Protein AF-A0A954H063-F1 (afdb_monomer)

Radius of gyration: 21.97 Å; Cα contacts (8 Å, |Δi|>4): 529; chains: 1; bounding box: 48×50×54 Å

Solvent-accessible surface area (backbone atoms only — not comparable to full-atom values): 16346 Å² total; per-residue (Å²): 133,86,87,64,73,46,77,75,52,73,47,32,29,34,35,75,57,97,48,90,89,50,73,53,30,40,33,37,31,35,70,78,43,56,72,66,49,46,73,64,17,53,49,24,47,50,31,46,46,72,26,82,52,37,70,47,34,34,37,40,64,73,34,33,68,53,56,37,21,24,40,49,47,49,75,43,42,92,47,30,47,56,60,30,68,61,44,45,48,34,75,56,45,74,48,79,47,77,45,102,38,57,42,81,81,47,68,52,67,69,55,45,50,53,52,54,50,58,47,50,35,35,34,14,50,39,60,76,86,40,18,52,62,27,91,62,38,73,86,37,49,55,70,60,36,52,46,40,62,29,39,29,53,32,59,68,50,18,54,77,66,73,39,71,45,73,57,33,80,77,42,85,79,31,53,32,42,16,71,86,71,34,42,63,57,23,45,55,52,51,51,50,38,61,75,70,37,69,59,72,84,38,53,44,74,44,31,24,34,57,76,32,42,30,51,83,93,32,45,76,46,83,47,66,39,79,64,58,99,44,70,70,45,48,55,51,25,59,76,73,68,56,52,65,50,17,28,27,38,42,36,31,34,49,44,54,74,49,26,35,50,42,37,56,50,45,55,52,54,38,50,50,45,35,66,72,68,73,51,83,49,42,78,77,32,90,50,35,47,64,31,50,62,90,35,73,68,27,39,56,44,40,36,60,68,70

Mean predicted aligned error: 4.31 Å

Structure (mmCIF, N/CA/C/O backbone):
data_AF-A0A954H063-F1
#
_entry.id   AF-A0A954H063-F1
#
loop_
_atom_site.group_PDB
_atom_site.id
_atom_site.type_symbol
_atom_site.label_atom_id
_atom_site.label_alt_id
_atom_site.label_comp_id
_atom_site.label_asym_id
_atom_site.label_entity_id
_atom_site.label_seq_id
_atom_site.pdbx_PDB_ins_code
_atom_site.Cartn_x
_atom_site.Cartn_y
_atom_site.Cartn_z
_atom_site.occupancy
_atom_site.B_iso_or_equiv
_atom_site.auth_seq_id
_atom_site.auth_comp_id
_atom_site.auth_asym_id
_atom_site.auth_atom_id
_atom_site.pdbx_PDB_model_num
ATOM 1 N N . MET A 1 1 ? -8.238 -11.052 -27.469 1.00 54.41 1 MET A N 1
ATOM 2 C CA . MET A 1 1 ? -8.455 -12.431 -26.988 1.00 54.41 1 MET A CA 1
ATOM 3 C C . MET A 1 1 ? -9.446 -12.357 -25.849 1.00 54.41 1 MET A C 1
ATOM 5 O O . MET A 1 1 ? -9.388 -11.384 -25.112 1.00 54.41 1 MET A O 1
ATOM 9 N N . VAL A 1 2 ? -10.372 -13.309 -25.749 1.00 66.94 2 VAL A N 1
ATOM 10 C CA . VAL A 1 2 ? -11.253 -13.410 -24.578 1.00 66.94 2 VAL A CA 1
ATOM 11 C C . VAL A 1 2 ? -10.440 -14.094 -23.483 1.00 66.94 2 VAL A C 1
ATOM 13 O O . VAL A 1 2 ? -9.897 -15.172 -23.713 1.00 66.94 2 VAL A O 1
ATOM 16 N N . HIS A 1 3 ? -10.276 -13.432 -22.342 1.00 84.00 3 HIS A N 1
ATOM 17 C CA . HIS A 1 3 ? -9.579 -13.989 -21.187 1.00 84.00 3 HIS A CA 1
ATOM 18 C C . HIS A 1 3 ? -10.567 -14.865 -20.407 1.00 84.00 3 HIS A C 1
ATOM 20 O O . HIS A 1 3 ? -11.412 -14.348 -19.686 1.00 84.00 3 HIS A O 1
ATOM 26 N N . GLU A 1 4 ? -10.507 -16.184 -20.595 1.00 91.50 4 GLU A N 1
ATOM 27 C CA . GLU A 1 4 ? -11.429 -17.125 -19.948 1.00 91.50 4 GLU A CA 1
ATOM 28 C C . GLU A 1 4 ? -10.852 -17.648 -18.625 1.00 91.50 4 GLU A C 1
ATOM 30 O O . GLU A 1 4 ? -9.732 -18.162 -18.577 1.00 91.50 4 GLU A O 1
ATOM 35 N N . ILE A 1 5 ? -11.623 -17.521 -17.544 1.00 96.19 5 ILE A N 1
ATOM 36 C CA . ILE A 1 5 ? -11.265 -18.027 -16.216 1.00 96.19 5 ILE A CA 1
ATOM 37 C C . ILE A 1 5 ? -11.745 -19.476 -16.079 1.00 96.19 5 ILE A C 1
ATOM 39 O O . ILE A 1 5 ? -12.911 -19.778 -16.314 1.00 96.19 5 ILE A O 1
ATOM 43 N N . ILE A 1 6 ? -10.861 -20.372 -15.635 1.00 96.81 6 ILE A N 1
ATOM 44 C CA . ILE A 1 6 ? -11.153 -21.796 -15.442 1.00 96.81 6 ILE A CA 1
ATOM 45 C C . ILE A 1 6 ? -11.304 -22.081 -13.946 1.00 96.81 6 ILE A C 1
ATOM 47 O O . ILE A 1 6 ? -10.338 -22.000 -13.185 1.00 96.81 6 ILE A O 1
ATOM 51 N N . SER A 1 7 ? -12.515 -22.438 -13.514 1.00 97.12 7 SER A N 1
ATOM 52 C CA . SER A 1 7 ? -12.802 -22.799 -12.120 1.00 97.12 7 SER A CA 1
ATOM 53 C C . SER A 1 7 ? -12.051 -24.065 -11.696 1.00 97.12 7 SER A C 1
ATOM 55 O O . SER A 1 7 ? -12.079 -25.074 -12.397 1.00 97.12 7 SER A O 1
ATOM 57 N N . THR A 1 8 ? -11.424 -24.037 -10.519 1.00 97.56 8 THR A N 1
ATOM 58 C CA . THR A 1 8 ? -10.731 -25.191 -9.911 1.00 97.56 8 THR A CA 1
ATOM 59 C C . THR A 1 8 ? -11.336 -25.614 -8.570 1.00 97.56 8 THR A C 1
ATOM 61 O O . THR A 1 8 ? -10.995 -26.672 -8.050 1.00 97.56 8 THR A O 1
ATOM 64 N N . GLY A 1 9 ? -12.251 -24.812 -8.023 1.00 96.62 9 GLY A N 1
ATOM 65 C CA . GLY A 1 9 ? -12.990 -25.070 -6.791 1.00 96.62 9 GLY A CA 1
ATOM 66 C C . GLY A 1 9 ? -14.077 -24.017 -6.572 1.00 96.62 9 GLY A C 1
ATOM 67 O O . GLY A 1 9 ? -14.321 -23.183 -7.446 1.00 96.62 9 GLY A O 1
ATOM 68 N N . GLU A 1 10 ? -14.722 -24.044 -5.404 1.00 96.19 10 GLU A N 1
ATOM 69 C CA . GLU A 1 10 ? -15.805 -23.107 -5.065 1.00 96.19 10 GLU A CA 1
ATOM 70 C C . GLU A 1 10 ? -15.337 -21.648 -5.114 1.00 96.19 10 GLU A C 1
ATOM 72 O O . GLU A 1 10 ? -15.968 -20.823 -5.766 1.00 96.19 10 GLU A O 1
ATOM 77 N N . ALA A 1 11 ? -14.205 -21.350 -4.471 1.00 97.44 11 ALA A N 1
ATOM 78 C CA . ALA A 1 11 ? -13.629 -20.007 -4.380 1.00 97.44 11 ALA A CA 1
ATOM 79 C C . ALA A 1 11 ? -12.249 -19.895 -5.052 1.00 97.44 11 ALA A C 1
ATOM 81 O O . ALA A 1 11 ? -11.509 -18.944 -4.803 1.00 97.44 11 ALA A O 1
ATOM 82 N N . THR A 1 12 ? -11.878 -20.870 -5.886 1.00 98.19 12 THR A N 1
ATOM 83 C CA . THR A 1 12 ? -10.571 -20.922 -6.551 1.00 98.19 12 THR A CA 1
ATOM 84 C C . THR A 1 12 ? -10.725 -21.157 -8.045 1.00 98.19 12 THR A C 1
ATOM 86 O O . THR A 1 12 ? -11.539 -21.971 -8.488 1.00 98.19 12 THR A O 1
ATOM 89 N N . ALA A 1 13 ? -9.922 -20.451 -8.830 1.00 98.31 13 ALA A N 1
ATOM 90 C CA . ALA A 1 13 ? -9.835 -20.586 -10.273 1.00 98.31 13 ALA A CA 1
ATOM 91 C C . ALA A 1 13 ? -8.424 -20.248 -10.769 1.00 98.31 13 ALA A C 1
ATOM 93 O O . ALA A 1 13 ? -7.565 -19.792 -10.011 1.00 98.31 13 ALA A O 1
ATOM 94 N N . ILE A 1 14 ? -8.193 -20.472 -12.059 1.00 97.88 14 ILE A N 1
ATOM 95 C CA . ILE A 1 14 ? -6.991 -20.032 -12.761 1.00 97.88 14 ILE A CA 1
ATOM 96 C C . ILE A 1 14 ? -7.364 -19.210 -13.993 1.00 97.88 14 ILE A C 1
ATOM 98 O O . ILE A 1 14 ? -8.357 -19.496 -14.659 1.00 97.88 14 ILE A O 1
ATOM 102 N N . LEU A 1 15 ? -6.538 -18.224 -14.324 1.00 97.12 15 LEU A N 1
ATOM 103 C CA . LEU A 1 15 ? -6.583 -17.517 -15.599 1.00 97.12 15 LEU A CA 1
ATOM 104 C C . LEU A 1 15 ? -5.343 -17.926 -16.420 1.00 97.12 15 LEU A C 1
ATOM 106 O O . LEU A 1 15 ? -4.213 -17.590 -16.038 1.00 97.12 15 LEU A O 1
ATOM 110 N N . PRO A 1 16 ? -5.518 -18.703 -17.507 1.00 94.69 16 PRO A N 1
ATOM 111 C CA . PRO A 1 16 ? -4.418 -19.110 -18.371 1.00 94.69 16 PRO A CA 1
ATOM 112 C C . PRO A 1 16 ? -3.704 -17.914 -19.002 1.00 94.69 16 PRO A C 1
ATOM 114 O O . PRO A 1 16 ? -4.302 -16.875 -19.276 1.00 94.69 16 PRO A O 1
ATOM 117 N N . THR A 1 17 ? -2.416 -18.093 -19.283 1.00 89.19 17 THR A N 1
ATOM 118 C CA . THR A 1 17 ? -1.634 -17.140 -20.077 1.00 89.19 17 THR A CA 1
ATOM 119 C C . THR A 1 17 ? -1.334 -17.729 -21.452 1.00 89.19 17 THR A C 1
ATOM 121 O O . THR A 1 17 ? -1.396 -18.942 -21.647 1.00 89.19 17 THR A O 1
ATOM 124 N N . GLU A 1 18 ? -0.987 -16.880 -22.416 1.00 81.44 18 GLU A N 1
ATOM 125 C CA . GLU A 1 18 ? -0.749 -17.291 -23.808 1.00 81.44 18 GLU A CA 1
ATOM 126 C C . GLU A 1 18 ? 0.470 -18.215 -23.983 1.00 81.44 18 GLU A C 1
ATOM 128 O O . GLU A 1 18 ? 0.579 -18.918 -24.987 1.00 81.44 18 GLU A O 1
ATOM 133 N N . ARG A 1 19 ? 1.403 -18.234 -23.019 1.00 79.25 19 ARG A N 1
ATOM 134 C CA . ARG A 1 19 ? 2.605 -19.078 -23.066 1.00 79.25 19 ARG A CA 1
ATOM 135 C C . ARG A 1 19 ? 2.444 -20.280 -22.147 1.00 79.25 19 ARG A C 1
ATOM 137 O O . ARG A 1 19 ? 2.372 -20.126 -20.934 1.00 79.25 19 ARG A O 1
ATOM 144 N N . SER A 1 20 ? 2.502 -21.483 -22.715 1.00 70.88 20 SER A N 1
ATOM 145 C CA . SER A 1 20 ? 2.370 -22.742 -21.965 1.00 70.88 20 SER A CA 1
ATOM 146 C C . SER A 1 20 ? 3.437 -22.947 -20.880 1.00 70.88 20 SER A C 1
ATOM 148 O O . SER A 1 20 ? 3.195 -23.675 -19.922 1.00 70.88 20 SER A O 1
ATOM 150 N N . SER A 1 21 ? 4.607 -22.311 -21.004 1.00 81.88 21 SER A N 1
ATOM 151 C CA . SER A 1 21 ? 5.686 -22.355 -20.007 1.00 81.88 21 SER A CA 1
ATOM 152 C C . SER A 1 21 ? 5.496 -21.387 -18.834 1.00 81.88 21 SER A C 1
ATOM 154 O O . SER A 1 21 ? 6.229 -21.469 -17.849 1.00 81.88 21 SER A O 1
ATOM 156 N N . THR A 1 22 ? 4.538 -20.465 -18.924 1.00 88.69 22 THR A N 1
ATOM 157 C CA . THR A 1 22 ? 4.249 -19.480 -17.884 1.00 88.69 22 THR A CA 1
ATOM 158 C C . THR A 1 22 ? 3.181 -20.032 -16.945 1.00 88.69 22 THR A C 1
ATOM 160 O O . THR A 1 22 ? 2.100 -20.430 -17.379 1.00 88.69 22 THR A O 1
ATOM 163 N N . LYS A 1 23 ? 3.461 -20.030 -15.635 1.00 93.69 23 LYS A N 1
ATOM 164 C CA . LYS A 1 23 ? 2.481 -20.435 -14.618 1.00 93.69 23 LYS A CA 1
ATOM 165 C C . LYS A 1 23 ? 1.216 -19.566 -14.745 1.00 93.69 23 LYS A C 1
ATOM 167 O O . LYS A 1 23 ? 1.361 -18.339 -14.800 1.00 93.69 23 LYS A O 1
ATOM 172 N N . PRO A 1 24 ? 0.009 -20.162 -14.781 1.00 96.88 24 PRO A N 1
ATOM 173 C CA . PRO A 1 24 ? -1.233 -19.405 -14.875 1.00 96.88 24 PRO A CA 1
ATOM 174 C C . PRO A 1 24 ? -1.424 -18.494 -13.660 1.00 96.88 24 PRO A C 1
ATOM 176 O O . PRO A 1 24 ? -0.825 -18.700 -12.602 1.00 96.88 24 PRO A O 1
ATOM 179 N N . ILE A 1 25 ? -2.269 -17.484 -13.828 1.00 98.25 25 ILE A N 1
ATOM 180 C CA . ILE A 1 25 ? -2.641 -16.549 -12.767 1.00 98.25 25 ILE A CA 1
ATOM 181 C C . ILE A 1 25 ? -3.597 -17.264 -11.813 1.00 98.25 25 ILE A C 1
ATOM 183 O O . ILE A 1 25 ? -4.568 -17.876 -12.262 1.00 98.25 25 ILE A O 1
ATOM 187 N N . THR A 1 26 ? -3.345 -17.181 -10.508 1.00 98.44 26 THR A N 1
ATOM 188 C CA . THR A 1 26 ? -4.282 -17.686 -9.496 1.00 98.44 26 THR A CA 1
ATOM 189 C C . THR A 1 26 ? -5.424 -16.691 -9.333 1.00 98.44 26 THR A C 1
ATOM 191 O O . THR A 1 26 ? -5.186 -15.493 -9.209 1.00 98.44 26 THR A O 1
ATOM 194 N N . VAL A 1 27 ? -6.661 -17.173 -9.291 1.00 98.50 27 VAL A N 1
ATOM 195 C CA . VAL A 1 27 ? -7.849 -16.336 -9.102 1.00 98.50 27 VAL A CA 1
ATOM 196 C C . VAL A 1 27 ? -8.605 -16.815 -7.868 1.00 98.50 27 VAL A C 1
ATOM 198 O O . VAL A 1 27 ? -8.991 -17.983 -7.788 1.00 98.50 27 VAL A O 1
ATOM 201 N N . ILE A 1 28 ? -8.813 -15.915 -6.909 1.00 98.56 28 ILE A N 1
ATOM 202 C CA . ILE A 1 28 ? -9.571 -16.174 -5.684 1.00 98.56 28 ILE A CA 1
ATOM 203 C C . ILE A 1 28 ? -10.923 -15.476 -5.793 1.00 98.56 28 ILE A C 1
ATOM 205 O O . ILE A 1 28 ? -11.002 -14.265 -5.975 1.00 98.56 28 ILE A O 1
ATOM 209 N N . GLY A 1 29 ? -11.995 -16.251 -5.687 1.00 97.56 29 GLY A N 1
ATOM 210 C CA . GLY A 1 29 ? -13.360 -15.758 -5.809 1.00 97.56 29 GLY A CA 1
ATOM 211 C C . GLY A 1 29 ? -14.332 -16.860 -6.214 1.00 97.56 29 GLY A C 1
ATOM 212 O O . GLY A 1 29 ? -13.987 -17.775 -6.971 1.00 97.56 29 GLY A O 1
ATOM 213 N N . THR A 1 30 ? -15.557 -16.758 -5.701 1.00 98.12 30 THR A N 1
ATOM 214 C CA . THR A 1 30 ? -16.692 -17.564 -6.161 1.00 98.12 30 THR A CA 1
ATOM 215 C C . THR A 1 30 ? -17.111 -17.148 -7.565 1.00 98.12 30 THR A C 1
ATOM 217 O O . THR A 1 30 ? -16.678 -16.114 -8.067 1.00 98.12 30 THR A O 1
ATOM 220 N N . GLU A 1 31 ? -17.993 -17.913 -8.207 1.00 96.94 31 GLU A N 1
ATOM 221 C CA . GLU A 1 31 ? -18.480 -17.576 -9.550 1.00 96.94 31 GLU A CA 1
ATOM 222 C C . GLU A 1 31 ? -19.074 -16.163 -9.645 1.00 96.94 31 GLU A C 1
ATOM 224 O O . GLU A 1 31 ? -18.781 -15.424 -10.586 1.00 96.94 31 GLU A O 1
ATOM 229 N N . ALA A 1 32 ? -19.839 -15.755 -8.629 1.00 97.38 32 ALA A N 1
ATOM 230 C CA . ALA A 1 32 ? -20.426 -14.420 -8.559 1.00 97.38 32 ALA A CA 1
ATOM 231 C C . ALA A 1 32 ? -19.361 -13.311 -8.516 1.00 97.38 32 ALA A C 1
ATOM 233 O O . ALA A 1 32 ? -19.553 -12.263 -9.120 1.00 97.38 32 ALA A O 1
ATOM 234 N N . ILE A 1 33 ? -18.239 -13.557 -7.834 1.00 97.38 33 ILE A N 1
ATOM 235 C CA . ILE A 1 33 ? -17.116 -12.619 -7.732 1.00 97.38 33 ILE A CA 1
ATOM 236 C C . ILE A 1 33 ? -16.300 -12.619 -9.025 1.00 97.38 33 ILE A C 1
ATOM 238 O O . ILE A 1 33 ? -16.003 -11.572 -9.578 1.00 97.38 33 ILE A O 1
ATOM 242 N N . ARG A 1 34 ? -15.971 -13.791 -9.571 1.00 96.75 34 ARG A N 1
ATOM 243 C CA . ARG A 1 34 ? -15.196 -13.883 -10.819 1.00 96.75 34 ARG A CA 1
ATOM 244 C C . ARG A 1 34 ? -15.908 -13.200 -11.986 1.00 96.75 34 ARG A C 1
ATOM 246 O O . ARG A 1 34 ? -15.253 -12.595 -12.828 1.00 96.75 34 ARG A O 1
ATOM 253 N N . SER A 1 35 ? -17.240 -13.237 -11.986 1.00 95.31 35 SER A N 1
ATOM 254 C CA . SER A 1 35 ? -18.085 -12.556 -12.971 1.00 95.31 35 SER A CA 1
ATOM 255 C C . SER A 1 35 ? -18.020 -11.022 -12.901 1.00 95.31 35 SER A C 1
ATOM 257 O O . SER A 1 35 ? -18.508 -10.364 -13.817 1.00 95.31 35 SER A O 1
ATOM 259 N N . THR A 1 36 ? -17.450 -10.428 -11.842 1.00 96.12 36 THR A N 1
ATOM 260 C CA . THR A 1 36 ? -17.301 -8.966 -11.721 1.00 96.12 36 THR A CA 1
ATOM 261 C C . THR A 1 36 ? -15.985 -8.451 -12.302 1.00 96.12 36 THR A C 1
ATOM 263 O O . THR A 1 36 ? -15.824 -7.239 -12.432 1.00 96.12 36 THR A O 1
ATOM 266 N N . PHE A 1 37 ? -15.037 -9.330 -12.642 1.00 96.88 37 PHE A N 1
ATOM 267 C CA . PHE A 1 37 ? -13.764 -8.919 -13.231 1.00 96.88 37 PHE A CA 1
ATOM 268 C C . PHE A 1 37 ? -13.962 -8.524 -14.694 1.00 96.88 37 PHE A C 1
ATOM 270 O O . PHE A 1 37 ? -14.218 -9.368 -15.550 1.00 96.88 37 PHE A O 1
ATOM 277 N N . ASP A 1 38 ? -13.846 -7.226 -14.977 1.00 94.31 38 ASP A N 1
ATOM 278 C CA . ASP A 1 38 ? -13.990 -6.704 -16.332 1.00 94.31 38 ASP A CA 1
ATOM 279 C C . ASP A 1 38 ? -12.787 -7.040 -17.238 1.00 94.31 38 ASP A C 1
ATOM 281 O O . ASP A 1 38 ? -11.701 -7.423 -16.787 1.00 94.31 38 ASP A O 1
ATOM 285 N N . ASP A 1 39 ? -12.969 -6.856 -18.548 1.00 94.62 39 ASP A N 1
ATOM 286 C CA . ASP A 1 39 ? -11.925 -7.097 -19.552 1.00 94.62 39 ASP A CA 1
ATOM 287 C C . ASP A 1 39 ? -10.644 -6.286 -19.286 1.00 94.62 39 ASP A C 1
ATOM 289 O O . ASP A 1 39 ? -9.542 -6.726 -19.625 1.00 94.62 39 ASP A O 1
ATOM 293 N N . GLY A 1 40 ? -10.771 -5.094 -18.691 1.00 94.94 40 GLY A N 1
ATOM 294 C CA . GLY A 1 40 ? -9.643 -4.233 -18.343 1.00 94.94 40 GLY A CA 1
ATOM 295 C C . GLY A 1 40 ? -8.770 -4.864 -17.263 1.00 94.94 40 GLY A C 1
ATOM 296 O O . GLY A 1 40 ? -7.557 -4.980 -17.448 1.00 94.94 40 GLY A O 1
ATOM 297 N N . CYS A 1 41 ? -9.398 -5.339 -16.190 1.00 96.56 41 CYS A N 1
ATOM 298 C CA . CYS A 1 41 ? -8.780 -6.065 -15.090 1.00 96.56 41 CYS A CA 1
ATOM 299 C C . CYS A 1 41 ? -8.083 -7.338 -15.584 1.00 96.56 41 CYS A C 1
ATOM 301 O O . CYS A 1 41 ? -6.905 -7.551 -15.294 1.00 96.56 41 CYS A O 1
ATOM 303 N N . LEU A 1 42 ? -8.772 -8.165 -16.379 1.00 96.69 42 LEU A N 1
ATOM 304 C CA . LEU A 1 42 ? -8.203 -9.420 -16.885 1.00 96.69 42 LEU A CA 1
ATOM 305 C C . LEU A 1 42 ? -7.025 -9.175 -17.834 1.00 96.69 42 LEU A C 1
ATOM 307 O O . LEU A 1 42 ? -5.996 -9.847 -17.731 1.00 96.69 42 LEU A O 1
ATOM 311 N N . ARG A 1 43 ? -7.125 -8.167 -18.708 1.00 95.50 43 ARG A N 1
ATOM 312 C CA . ARG A 1 43 ? -6.021 -7.768 -19.589 1.00 95.50 43 ARG A CA 1
ATOM 313 C C . ARG A 1 43 ? -4.820 -7.260 -18.797 1.00 95.50 43 ARG A C 1
ATOM 315 O O . ARG A 1 43 ? -3.695 -7.645 -19.105 1.00 95.50 43 ARG A O 1
ATOM 322 N N . GLN A 1 44 ? -5.036 -6.421 -17.782 1.00 96.44 44 GLN A N 1
ATOM 323 C CA . GLN A 1 44 ? -3.958 -5.955 -16.907 1.00 96.44 44 GLN A CA 1
ATOM 324 C C . GLN A 1 44 ? -3.303 -7.125 -16.170 1.00 96.44 44 GLN A C 1
ATOM 326 O O . GLN A 1 44 ? -2.081 -7.220 -16.164 1.00 96.44 44 GLN A O 1
ATOM 331 N N . ALA A 1 45 ? -4.088 -8.066 -15.641 1.00 97.12 45 ALA A N 1
ATOM 332 C CA . ALA A 1 45 ? -3.566 -9.257 -14.977 1.00 97.12 45 ALA A CA 1
ATOM 333 C C . ALA A 1 45 ? -2.656 -10.078 -15.905 1.00 97.12 45 ALA A C 1
ATOM 335 O O . ALA A 1 45 ? -1.552 -10.464 -15.514 1.00 97.12 45 ALA A O 1
ATOM 336 N N . VAL A 1 46 ? -3.078 -10.304 -17.155 1.00 96.12 46 VAL A N 1
ATOM 337 C CA . VAL A 1 46 ? -2.261 -11.008 -18.155 1.00 96.12 46 VAL A CA 1
ATOM 338 C C . VAL A 1 46 ? -1.012 -10.206 -18.513 1.00 96.12 46 VAL A C 1
ATOM 340 O O . VAL A 1 46 ? 0.082 -10.765 -18.477 1.00 96.12 46 VAL A O 1
ATOM 343 N N . ASN A 1 47 ? -1.130 -8.904 -18.783 1.00 95.62 47 ASN A N 1
ATOM 344 C CA . ASN A 1 47 ? 0.018 -8.047 -19.087 1.00 95.62 47 ASN A CA 1
ATOM 345 C C . ASN A 1 47 ? 1.053 -8.054 -17.951 1.00 95.62 47 ASN A C 1
ATOM 347 O O . ASN A 1 47 ? 2.238 -8.265 -18.208 1.00 95.62 47 ASN A O 1
ATOM 351 N N . SER A 1 48 ? 0.608 -7.887 -16.703 1.00 96.69 48 SER A N 1
ATOM 352 C CA . SER A 1 48 ? 1.458 -7.924 -15.512 1.00 96.69 48 SER A CA 1
ATOM 353 C C . SER A 1 48 ? 2.108 -9.293 -15.327 1.00 96.69 48 SER A C 1
ATOM 355 O O . SER A 1 48 ? 3.316 -9.373 -15.128 1.00 96.69 48 SER A O 1
ATOM 357 N N . ARG A 1 49 ? 1.358 -10.393 -15.473 1.00 96.69 49 ARG A N 1
ATOM 358 C CA . ARG A 1 49 ? 1.929 -11.744 -15.372 1.00 96.69 49 ARG A CA 1
ATOM 359 C C . ARG A 1 49 ? 2.975 -12.003 -16.452 1.00 96.69 49 ARG A C 1
ATOM 361 O O . ARG A 1 49 ? 3.944 -12.707 -16.189 1.00 96.69 49 ARG A O 1
ATOM 368 N N . MET A 1 50 ? 2.782 -11.472 -17.653 1.00 95.25 50 MET A N 1
ATOM 369 C CA . MET A 1 50 ? 3.704 -11.643 -18.776 1.00 95.25 50 MET A CA 1
ATOM 370 C C . MET A 1 50 ? 4.898 -10.678 -18.738 1.00 95.25 50 MET A C 1
ATOM 372 O O . MET A 1 50 ? 5.787 -10.787 -19.588 1.00 95.25 50 MET A O 1
ATOM 376 N N . ALA A 1 51 ? 4.936 -9.753 -17.776 1.00 95.94 51 ALA A N 1
ATOM 377 C CA . ALA A 1 51 ? 6.000 -8.773 -17.650 1.00 95.94 51 ALA A CA 1
ATOM 378 C C . ALA A 1 51 ? 7.324 -9.407 -17.160 1.00 95.94 51 ALA A C 1
ATOM 380 O O . ALA A 1 51 ? 7.319 -10.443 -16.482 1.00 95.94 51 ALA A O 1
ATOM 381 N N . PRO A 1 52 ? 8.486 -8.817 -17.503 1.00 95.69 52 PRO A N 1
ATOM 382 C CA . PRO A 1 52 ? 9.795 -9.357 -17.143 1.00 95.69 52 PRO A CA 1
ATOM 383 C C . PRO A 1 52 ? 9.970 -9.619 -15.645 1.00 95.69 52 PRO A C 1
ATOM 385 O O . PRO A 1 52 ? 9.689 -8.775 -14.798 1.00 95.69 52 PRO A O 1
ATOM 388 N N . GLY A 1 53 ? 10.470 -10.804 -15.307 1.00 95.88 53 GLY A N 1
ATOM 389 C CA . GLY A 1 53 ? 10.780 -11.154 -13.924 1.00 95.88 53 GLY A CA 1
ATOM 390 C C . GLY A 1 53 ? 9.592 -11.534 -13.046 1.00 95.88 53 GLY A C 1
ATOM 391 O O . GLY A 1 53 ? 9.835 -11.969 -11.927 1.00 95.88 53 GLY A O 1
ATOM 392 N N . VAL A 1 54 ? 8.347 -11.433 -13.524 1.00 97.56 54 VAL A N 1
ATOM 393 C CA . VAL A 1 54 ? 7.166 -11.824 -12.743 1.00 97.56 54 VAL A CA 1
ATOM 394 C C . VAL A 1 54 ? 7.021 -13.350 -12.737 1.00 97.56 54 VAL A C 1
ATOM 396 O O . VAL A 1 54 ? 6.914 -13.986 -13.791 1.00 97.56 54 VAL A O 1
ATOM 399 N N . THR A 1 55 ? 7.020 -13.967 -11.554 1.00 97.19 55 THR A N 1
ATOM 400 C CA . THR A 1 55 ? 6.896 -15.429 -11.385 1.00 97.19 55 THR A CA 1
ATOM 401 C C . THR A 1 55 ? 5.475 -15.858 -11.054 1.00 97.19 55 THR A C 1
ATOM 403 O O . THR A 1 55 ? 5.026 -16.909 -11.518 1.00 97.19 55 THR A O 1
ATOM 406 N N . ASP A 1 56 ? 4.748 -15.025 -10.313 1.00 97.88 56 ASP A N 1
ATOM 407 C CA . ASP A 1 56 ? 3.410 -15.319 -9.819 1.00 97.88 56 ASP A CA 1
ATOM 408 C C . ASP A 1 56 ? 2.552 -14.058 -9.841 1.00 97.88 56 ASP A C 1
ATOM 410 O O . ASP A 1 56 ? 3.031 -12.951 -9.582 1.00 97.88 56 ASP A O 1
ATOM 414 N N . LEU A 1 57 ? 1.269 -14.248 -10.139 1.00 98.38 57 LEU A N 1
ATOM 415 C CA . LEU A 1 57 ? 0.251 -13.223 -9.988 1.00 98.38 57 LEU A CA 1
ATOM 416 C C . LEU A 1 57 ? -1.017 -13.868 -9.428 1.00 98.38 57 LEU A C 1
ATOM 418 O O . LEU A 1 57 ? -1.410 -14.954 -9.866 1.00 98.38 57 LEU A O 1
ATOM 422 N N . VAL A 1 58 ? -1.625 -13.204 -8.451 1.00 98.50 58 VAL A N 1
ATOM 423 C CA . VAL A 1 58 ? -2.882 -13.606 -7.817 1.00 98.50 58 VAL A CA 1
ATOM 424 C C . VAL A 1 58 ? -3.881 -12.467 -7.960 1.00 98.50 58 VAL A C 1
ATOM 426 O O . VAL A 1 58 ? -3.529 -11.326 -7.676 1.00 98.50 58 VAL A O 1
ATOM 429 N N . LEU A 1 59 ? -5.109 -12.767 -8.376 1.00 98.44 59 LEU A N 1
ATOM 430 C CA . LEU A 1 59 ? -6.248 -11.855 -8.279 1.00 98.44 59 LEU A CA 1
ATOM 431 C C . LEU A 1 59 ? -7.062 -12.203 -7.035 1.00 98.44 59 LEU A C 1
ATOM 433 O O . LEU A 1 59 ? -7.527 -13.339 -6.906 1.00 98.44 59 LEU A O 1
ATOM 437 N N . ASN A 1 60 ? -7.213 -11.238 -6.130 1.00 98.38 60 ASN A N 1
ATOM 438 C CA . ASN A 1 60 ? -8.077 -11.363 -4.962 1.00 98.38 60 ASN A CA 1
ATOM 439 C C . ASN A 1 60 ? -9.538 -11.036 -5.314 1.00 98.38 60 ASN A C 1
ATOM 441 O O . ASN A 1 60 ? -9.810 -10.493 -6.389 1.00 98.38 60 ASN A O 1
ATOM 445 N N . PRO A 1 61 ? -10.491 -11.358 -4.419 1.00 97.88 61 PRO A N 1
ATOM 446 C CA . PRO A 1 61 ? -11.918 -11.170 -4.675 1.00 97.88 61 PRO A CA 1
ATOM 447 C C . PRO A 1 61 ? -12.361 -9.739 -5.007 1.00 97.88 61 PRO A C 1
ATOM 449 O O . PRO A 1 61 ? -13.421 -9.545 -5.588 1.00 97.88 61 PRO A O 1
ATOM 452 N N . ASP A 1 62 ? -11.579 -8.737 -4.626 1.00 96.88 62 ASP A N 1
ATOM 453 C CA . ASP A 1 62 ? -11.843 -7.315 -4.844 1.00 96.88 62 ASP A CA 1
ATOM 454 C C . ASP A 1 62 ? -11.127 -6.750 -6.082 1.00 96.88 62 ASP A C 1
ATOM 456 O O . ASP A 1 62 ? -11.097 -5.530 -6.281 1.00 96.88 62 ASP A O 1
ATOM 460 N N . ALA A 1 63 ? -10.549 -7.617 -6.921 1.00 97.88 63 ALA A N 1
ATOM 461 C CA . ALA A 1 63 ? -9.767 -7.180 -8.062 1.00 97.88 63 ALA A CA 1
ATOM 462 C C . ALA A 1 63 ? -10.593 -6.390 -9.087 1.00 97.88 63 ALA A C 1
ATOM 464 O O . ALA A 1 63 ? -11.718 -6.747 -9.436 1.00 97.88 63 ALA A O 1
ATOM 465 N N . HIS A 1 64 ? -10.012 -5.301 -9.585 1.00 97.31 64 HIS A N 1
ATOM 466 C CA . HIS A 1 64 ? -10.605 -4.450 -10.615 1.00 97.31 64 HIS A CA 1
ATOM 467 C C . HIS A 1 64 ? -9.521 -3.675 -11.372 1.00 97.31 64 HIS A C 1
ATOM 469 O O . HIS A 1 64 ? -8.355 -3.645 -10.966 1.00 97.31 64 HIS A O 1
ATOM 475 N N . CYS A 1 65 ? -9.900 -3.048 -12.491 1.00 96.06 65 CYS A N 1
ATOM 476 C CA . CYS A 1 65 ? -8.978 -2.277 -13.323 1.00 96.06 65 CYS A CA 1
ATOM 477 C C . CYS A 1 65 ? -8.270 -1.184 -12.500 1.00 96.06 65 CYS A C 1
ATOM 479 O O . CYS A 1 65 ? -8.917 -0.344 -11.872 1.00 96.06 65 CYS A O 1
ATOM 481 N N . GLY A 1 66 ? -6.938 -1.201 -12.525 1.00 94.62 66 GLY A N 1
ATOM 482 C CA . GLY A 1 66 ? -6.064 -0.254 -11.838 1.00 94.62 66 GLY A CA 1
ATOM 483 C C . GLY A 1 66 ? -5.203 0.552 -12.809 1.00 94.62 66 GLY A C 1
ATOM 484 O O . GLY A 1 66 ? -5.606 0.799 -13.947 1.00 94.62 66 GLY A O 1
ATOM 485 N N . TYR A 1 67 ? -4.016 0.960 -12.351 1.00 91.81 67 TYR A N 1
ATOM 486 C CA . TYR A 1 67 ? -3.030 1.715 -13.133 1.00 91.81 67 TYR A CA 1
ATOM 487 C C . TYR A 1 67 ? -1.827 0.818 -13.453 1.00 91.81 67 TYR A C 1
ATOM 489 O O . TYR A 1 67 ? -1.018 0.514 -12.573 1.00 91.81 67 TYR A O 1
ATOM 497 N N . GLY A 1 68 ? -1.743 0.337 -14.695 1.00 90.38 68 GLY A N 1
ATOM 498 C CA . GLY A 1 68 ? -0.732 -0.625 -15.174 1.00 90.38 68 GLY A CA 1
ATOM 499 C C . GLY A 1 68 ? -0.876 -2.063 -14.659 1.00 90.38 68 GLY A C 1
ATOM 500 O O . GLY A 1 68 ? -0.583 -3.011 -15.386 1.00 90.38 68 GLY A O 1
ATOM 501 N N . ALA A 1 69 ? -1.357 -2.243 -13.431 1.00 96.31 69 ALA A N 1
ATOM 502 C CA . ALA A 1 69 ? -1.712 -3.529 -12.840 1.00 96.31 69 ALA A CA 1
ATOM 503 C C . ALA A 1 69 ? -3.096 -3.443 -12.168 1.00 96.31 69 ALA A C 1
ATOM 505 O O . ALA A 1 69 ? -3.510 -2.340 -11.791 1.00 96.31 69 ALA A O 1
ATOM 506 N N . PRO A 1 70 ? -3.811 -4.571 -11.990 1.00 97.44 70 PRO A N 1
ATOM 507 C CA . PRO A 1 70 ? -5.096 -4.568 -11.300 1.00 97.44 70 PRO A CA 1
ATOM 508 C C . PRO A 1 70 ? -4.944 -4.150 -9.834 1.00 97.44 70 PRO A C 1
ATOM 510 O O . PRO A 1 70 ? -3.997 -4.561 -9.157 1.00 97.44 70 PRO A O 1
ATOM 513 N N . VAL A 1 71 ? -5.914 -3.399 -9.315 1.00 97.31 71 VAL A N 1
ATOM 514 C CA . VAL A 1 71 ? -6.099 -3.293 -7.859 1.00 97.31 71 VAL A CA 1
ATOM 515 C C . VAL A 1 71 ? -6.526 -4.669 -7.342 1.00 97.31 71 VAL A C 1
ATOM 517 O O . VAL A 1 71 ? -7.121 -5.440 -8.092 1.00 97.31 71 VAL A O 1
ATOM 520 N N . GLY A 1 72 ? -6.187 -5.009 -6.096 1.00 96.69 72 GLY A N 1
ATOM 521 C CA . GLY A 1 72 ? -6.512 -6.316 -5.514 1.00 96.69 72 GLY A CA 1
ATOM 522 C C . GLY A 1 72 ? -5.644 -7.462 -6.047 1.00 96.69 72 GLY A C 1
ATOM 523 O O . GLY A 1 72 ? -5.977 -8.628 -5.845 1.00 96.69 72 GLY A O 1
ATOM 524 N N . CYS A 1 73 ? -4.525 -7.180 -6.724 1.00 97.88 73 CYS A N 1
ATOM 525 C CA . CYS A 1 73 ? -3.581 -8.221 -7.127 1.00 97.88 73 CYS A CA 1
ATOM 526 C C . CYS A 1 73 ? -2.402 -8.369 -6.156 1.00 97.88 73 CYS A C 1
ATOM 528 O O . CYS A 1 73 ? -1.981 -7.419 -5.501 1.00 97.88 73 CYS A O 1
ATOM 530 N N . VAL A 1 74 ? -1.834 -9.574 -6.107 1.00 98.19 74 VAL A N 1
ATOM 531 C CA . VAL A 1 74 ? -0.490 -9.820 -5.570 1.00 98.19 74 VAL A CA 1
ATOM 532 C C . VAL A 1 74 ? 0.401 -10.193 -6.740 1.00 98.19 74 VAL A C 1
ATOM 534 O O . VAL A 1 74 ? 0.055 -11.089 -7.510 1.00 98.19 74 VAL A O 1
ATOM 537 N N . MET A 1 75 ? 1.550 -9.535 -6.868 1.00 97.69 75 MET A N 1
ATOM 538 C CA . MET A 1 75 ? 2.508 -9.789 -7.939 1.00 97.69 75 MET A CA 1
ATOM 539 C C . MET A 1 75 ? 3.892 -10.068 -7.360 1.00 97.69 75 MET A C 1
ATOM 541 O O . MET A 1 75 ? 4.433 -9.257 -6.613 1.00 97.69 75 MET A O 1
ATOM 545 N N . VAL A 1 76 ? 4.477 -11.209 -7.728 1.00 98.00 76 VAL A N 1
ATOM 546 C CA . VAL A 1 76 ? 5.807 -11.621 -7.265 1.00 98.00 76 VAL A CA 1
ATOM 547 C C . VAL A 1 76 ? 6.808 -11.440 -8.396 1.00 98.00 76 VAL A C 1
ATOM 549 O O . VAL A 1 76 ? 6.671 -12.052 -9.455 1.00 98.00 76 VAL A O 1
ATOM 552 N N . SER A 1 77 ? 7.825 -10.609 -8.163 1.00 97.69 77 SER A N 1
ATOM 553 C CA . SER A 1 77 ? 8.885 -10.319 -9.131 1.00 97.69 77 SER A CA 1
ATOM 554 C C . SER A 1 77 ? 10.264 -10.331 -8.459 1.00 97.69 77 SER A C 1
ATOM 556 O O . SER A 1 77 ? 10.662 -9.336 -7.856 1.00 97.69 77 SER A O 1
ATOM 558 N N . PRO A 1 78 ? 11.034 -11.430 -8.565 1.00 97.75 78 PRO A N 1
ATOM 559 C CA . PRO A 1 78 ? 12.344 -11.539 -7.916 1.00 97.75 78 PRO A CA 1
ATOM 560 C C . PRO A 1 78 ? 13.461 -10.705 -8.553 1.00 97.75 78 PRO A C 1
ATOM 562 O O . PRO A 1 78 ? 14.566 -10.670 -8.023 1.00 97.75 78 PRO A O 1
ATOM 565 N N . THR A 1 79 ? 13.228 -10.106 -9.724 1.00 98.19 79 THR A N 1
ATOM 566 C CA . THR A 1 79 ? 14.291 -9.459 -10.522 1.00 98.19 79 THR A CA 1
ATOM 567 C C . THR A 1 79 ? 13.980 -8.024 -10.929 1.00 98.19 79 THR A C 1
ATOM 569 O O . THR A 1 79 ? 14.877 -7.339 -11.411 1.00 98.19 79 THR A O 1
ATOM 572 N N . HIS A 1 80 ? 12.746 -7.551 -10.746 1.00 98.25 80 HIS A N 1
ATOM 573 C CA . HIS A 1 80 ? 12.310 -6.221 -11.179 1.00 98.25 80 HIS A CA 1
ATOM 574 C C . HIS A 1 80 ? 11.351 -5.600 -10.160 1.00 98.25 80 HIS A C 1
ATOM 576 O O . HIS A 1 80 ? 10.523 -6.314 -9.592 1.00 98.25 80 HIS A O 1
ATOM 582 N N . ILE A 1 81 ? 11.410 -4.280 -9.985 1.00 98.06 81 ILE A N 1
ATOM 583 C CA . ILE A 1 81 ? 10.385 -3.518 -9.257 1.00 98.06 81 ILE A CA 1
ATOM 584 C C . ILE A 1 81 ? 9.288 -3.051 -10.205 1.00 98.06 81 ILE A C 1
ATOM 586 O O . ILE A 1 81 ? 9.544 -2.809 -11.384 1.00 98.06 81 ILE A O 1
ATOM 590 N N . TYR A 1 82 ? 8.079 -2.895 -9.671 1.00 97.62 82 TYR A N 1
ATOM 591 C CA . TYR A 1 82 ? 6.909 -2.418 -10.399 1.00 97.62 82 TYR A CA 1
ATOM 592 C C . TYR A 1 82 ? 6.090 -1.483 -9.501 1.00 97.62 82 TYR A C 1
ATOM 594 O O . TYR A 1 82 ? 5.545 -1.948 -8.499 1.00 97.62 82 TYR A O 1
ATOM 602 N N . PRO A 1 83 ? 5.947 -0.194 -9.851 1.00 96.12 83 PRO A N 1
ATOM 603 C CA . PRO A 1 83 ? 5.127 0.734 -9.071 1.00 96.12 83 PRO A CA 1
ATOM 604 C C . PRO A 1 83 ? 3.619 0.475 -9.171 1.00 96.12 83 PRO A C 1
ATOM 606 O O . PRO A 1 83 ? 2.880 0.831 -8.258 1.00 96.12 83 PRO A O 1
ATOM 609 N N . GLY A 1 84 ? 3.154 -0.129 -10.274 1.00 94.56 84 GLY A N 1
ATOM 610 C CA . GLY A 1 84 ? 1.728 -0.355 -10.561 1.00 94.56 84 GLY A CA 1
ATOM 611 C C . GLY A 1 84 ? 0.964 -1.006 -9.401 1.00 94.56 84 GLY A C 1
ATOM 612 O O . GLY A 1 84 ? 0.062 -0.370 -8.860 1.00 94.56 84 GLY A O 1
ATOM 613 N N . PRO A 1 85 ? 1.352 -2.220 -8.961 1.00 94.56 85 PRO A N 1
ATOM 614 C CA . PRO A 1 85 ? 0.683 -2.913 -7.855 1.00 94.56 85 PRO A CA 1
ATOM 615 C C . PRO A 1 85 ? 0.805 -2.230 -6.486 1.00 94.56 85 PRO A C 1
ATOM 617 O O . PRO A 1 85 ? -0.012 -2.494 -5.612 1.00 94.56 85 PRO A O 1
ATOM 620 N N . VAL A 1 86 ? 1.810 -1.369 -6.279 1.00 96.56 86 VAL A N 1
ATOM 621 C CA . VAL A 1 86 ? 1.965 -0.593 -5.032 1.00 96.56 86 VAL A CA 1
ATOM 622 C C . VAL A 1 86 ? 0.990 0.585 -4.999 1.00 96.56 86 VAL A C 1
ATOM 624 O O . VAL A 1 86 ? 0.457 0.936 -3.949 1.00 96.56 86 VAL A O 1
ATOM 627 N N . GLY A 1 87 ? 0.720 1.175 -6.164 1.00 94.81 87 GLY A N 1
ATOM 628 C CA . GLY A 1 87 ? -0.241 2.255 -6.320 1.00 94.81 87 GLY A CA 1
ATOM 629 C C . GLY A 1 87 ? 0.300 3.630 -5.924 1.00 94.81 87 GLY A C 1
ATOM 630 O O . GLY A 1 87 ? 1.451 3.817 -5.531 1.00 94.81 87 GLY A O 1
ATOM 631 N N . VAL A 1 88 ? -0.549 4.646 -6.096 1.00 93.62 88 VAL A N 1
ATOM 632 C CA . VAL A 1 88 ? -0.157 6.053 -5.900 1.00 93.62 88 VAL A CA 1
ATOM 633 C C . VAL A 1 88 ? -0.313 6.540 -4.463 1.00 93.62 88 VAL A C 1
ATOM 635 O O . VAL A 1 88 ? 0.340 7.508 -4.084 1.00 93.62 88 VAL A O 1
ATOM 638 N N . ASP A 1 89 ? -1.174 5.908 -3.667 1.00 95.12 89 ASP A N 1
ATOM 639 C CA . ASP A 1 89 ? -1.268 6.161 -2.228 1.00 95.12 89 ASP A CA 1
ATOM 640 C C . ASP A 1 89 ? -0.443 5.100 -1.499 1.00 95.12 89 ASP A C 1
ATOM 642 O O . ASP A 1 89 ? -0.966 4.120 -0.972 1.00 95.12 89 ASP A O 1
ATOM 646 N N . ILE A 1 90 ? 0.881 5.266 -1.567 1.00 96.00 90 ILE A N 1
ATOM 647 C CA . ILE A 1 90 ? 1.850 4.324 -0.998 1.00 96.00 90 ILE A CA 1
ATOM 648 C C . ILE A 1 90 ? 1.511 4.101 0.481 1.00 96.00 90 ILE A C 1
ATOM 650 O O . ILE A 1 90 ? 1.293 5.070 1.218 1.00 96.00 90 ILE A O 1
ATOM 654 N N . LYS A 1 91 ? 1.452 2.832 0.902 1.00 94.62 91 LYS A N 1
ATOM 655 C CA . LYS A 1 91 ? 1.100 2.410 2.269 1.00 94.62 91 LYS A CA 1
ATOM 656 C C . LYS A 1 91 ? -0.281 2.906 2.742 1.00 94.62 91 LYS A C 1
ATOM 658 O O . LYS A 1 91 ? -0.499 3.118 3.937 1.00 94.62 91 LYS A O 1
ATOM 663 N N . CYS A 1 92 ? -1.232 3.084 1.821 1.00 96.00 92 CYS A N 1
ATOM 664 C CA . CYS A 1 92 ? -2.647 3.147 2.184 1.00 96.00 92 CYS A CA 1
ATOM 665 C C . CYS A 1 92 ? -3.002 1.869 2.954 1.00 96.00 92 CYS A C 1
ATOM 667 O O . CYS A 1 92 ? -2.815 0.761 2.454 1.00 96.00 92 CYS A O 1
ATOM 669 N N . SER A 1 93 ? -3.383 2.021 4.216 1.00 95.06 93 SER A N 1
ATOM 670 C CA . SER A 1 93 ? -3.477 0.909 5.155 1.00 95.06 93 SER A CA 1
ATOM 671 C C . SER A 1 93 ? -4.491 1.193 6.254 1.00 95.06 93 SER A C 1
ATOM 673 O O . SER A 1 93 ? -4.977 2.318 6.428 1.00 95.06 93 SER A O 1
ATOM 675 N N . MET A 1 94 ? -4.824 0.139 6.993 1.00 96.12 94 MET A N 1
ATOM 676 C CA . MET A 1 94 ? -5.753 0.201 8.109 1.00 96.12 94 MET A CA 1
ATOM 677 C C . MET A 1 94 ? -5.030 -0.048 9.427 1.00 96.12 94 MET A C 1
ATOM 679 O O . MET A 1 94 ? -4.125 -0.875 9.509 1.00 96.12 94 MET A O 1
ATOM 683 N N . SER A 1 95 ? -5.477 0.630 10.477 1.00 95.38 95 SER A N 1
ATOM 684 C CA . SER A 1 95 ? -5.120 0.313 11.854 1.00 95.38 95 SER A CA 1
ATOM 685 C C . SER A 1 95 ? -6.374 0.153 12.702 1.00 95.38 95 SER A C 1
ATOM 687 O O . SER A 1 95 ? -7.367 0.856 12.509 1.00 95.38 95 SER A O 1
ATOM 689 N N . LEU A 1 96 ? -6.321 -0.790 13.640 1.00 96.00 96 LEU A N 1
ATOM 690 C CA . LEU A 1 96 ? -7.397 -1.072 14.580 1.00 96.00 96 LEU A CA 1
ATOM 691 C C . LEU A 1 96 ? -6.900 -0.809 16.000 1.00 96.00 96 LEU A C 1
ATOM 693 O O . LEU A 1 96 ? -5.920 -1.406 16.444 1.00 96.00 96 LEU A O 1
ATOM 697 N N . LEU A 1 97 ? -7.600 0.061 16.723 1.00 94.81 97 LEU A N 1
ATOM 698 C CA . LEU A 1 97 ? -7.361 0.320 18.139 1.00 94.81 97 LEU A CA 1
ATOM 699 C C . LEU A 1 97 ? -8.592 -0.087 18.947 1.00 94.81 97 LEU A C 1
ATOM 701 O O . LEU A 1 97 ? -9.608 0.602 18.915 1.00 94.81 97 LEU A O 1
ATOM 705 N N . GLN A 1 98 ? -8.502 -1.177 19.707 1.00 95.69 98 GLN A N 1
ATOM 706 C CA . GLN A 1 98 ? -9.545 -1.542 20.666 1.00 95.69 98 GLN A CA 1
ATOM 707 C C . GLN A 1 98 ? -9.399 -0.721 21.953 1.00 95.69 98 GLN A C 1
ATOM 709 O O . GLN A 1 98 ? -8.309 -0.607 22.515 1.00 95.69 98 GLN A O 1
ATOM 714 N N . LEU A 1 99 ? -10.510 -0.181 22.444 1.00 94.00 99 LEU A N 1
ATOM 715 C CA . LEU A 1 99 ? -10.596 0.516 23.721 1.00 94.00 99 LEU A CA 1
ATOM 716 C C . LEU A 1 99 ? -11.091 -0.448 24.803 1.00 94.00 99 LEU A C 1
ATOM 718 O O . LEU A 1 99 ? -11.910 -1.327 24.534 1.00 94.00 99 LEU A O 1
ATOM 722 N N . ASP A 1 100 ? -10.704 -0.227 26.060 1.00 94.56 100 ASP A N 1
ATOM 723 C CA . ASP A 1 100 ? -11.356 -0.896 27.197 1.00 94.56 100 ASP A CA 1
ATOM 724 C C . ASP A 1 100 ? -12.677 -0.196 27.567 1.00 94.56 100 ASP A C 1
ATOM 726 O O . ASP A 1 100 ? -12.937 0.158 28.714 1.00 94.56 100 ASP A O 1
ATOM 730 N N . LEU A 1 101 ? -13.494 0.068 26.546 1.00 94.94 101 LEU A N 1
ATOM 731 C CA . LEU A 1 101 ? -14.783 0.736 26.641 1.00 94.94 101 LEU A CA 1
ATOM 732 C C . LEU A 1 101 ? -15.876 -0.255 26.224 1.00 94.94 101 LEU A C 1
ATOM 734 O O . LEU A 1 101 ? -15.904 -0.665 25.062 1.00 94.94 101 LEU A O 1
ATOM 738 N N . PRO A 1 102 ? -16.757 -0.672 27.145 1.00 96.31 102 PRO A N 1
ATOM 739 C CA . PRO A 1 102 ? -17.932 -1.470 26.814 1.00 96.31 102 PRO A CA 1
ATOM 740 C C . PRO A 1 102 ? -18.864 -0.752 25.829 1.00 96.31 102 PRO A C 1
ATOM 742 O O . PRO A 1 102 ? -19.098 0.452 25.945 1.00 96.31 102 PRO A O 1
ATOM 745 N N . ALA A 1 103 ? -19.407 -1.489 24.860 1.00 96.19 103 ALA A N 1
ATOM 746 C CA . ALA A 1 103 ? -20.275 -0.929 23.823 1.00 96.19 103 ALA A CA 1
ATOM 747 C C . ALA A 1 103 ? -21.586 -0.339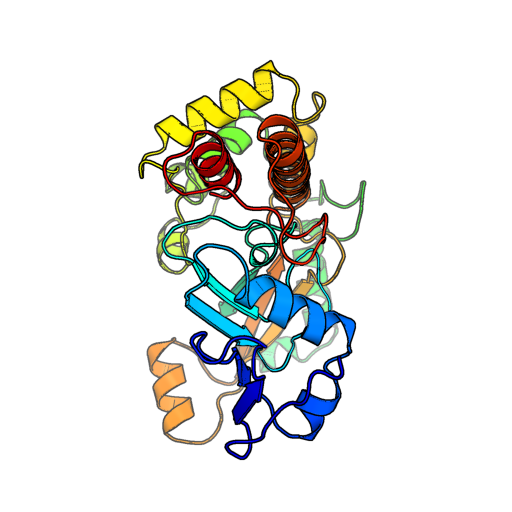 24.377 1.00 96.19 103 ALA A C 1
ATOM 749 O O . ALA A 1 103 ? -22.100 0.647 23.846 1.00 96.19 103 ALA A O 1
ATOM 750 N N . ASP A 1 104 ? -22.101 -0.899 25.474 1.00 96.38 104 ASP A N 1
ATOM 751 C CA . ASP A 1 104 ? -23.311 -0.428 26.155 1.00 96.38 104 ASP A CA 1
ATOM 752 C C . ASP A 1 104 ? -23.168 0.997 26.733 1.00 96.38 104 ASP A C 1
ATOM 754 O O . ASP A 1 104 ? -24.157 1.724 26.836 1.00 96.38 104 ASP A O 1
ATOM 758 N N . GLN A 1 105 ? -21.938 1.449 27.004 1.00 94.81 105 GLN A N 1
ATOM 759 C CA . GLN A 1 105 ? -21.643 2.803 27.490 1.00 94.81 105 GLN A CA 1
ATOM 760 C C . GLN A 1 105 ? -21.717 3.885 26.405 1.00 94.81 105 GLN A C 1
ATOM 762 O O . GLN A 1 105 ? -21.679 5.071 26.728 1.00 94.81 105 GLN A O 1
ATOM 767 N N . ILE A 1 106 ? -21.822 3.509 25.125 1.00 93.75 106 ILE A N 1
ATOM 768 C CA . ILE A 1 106 ? -21.911 4.457 24.003 1.00 93.75 106 ILE A CA 1
ATOM 769 C C . ILE A 1 106 ? -23.170 4.263 23.150 1.00 93.75 106 ILE A C 1
ATOM 771 O O . ILE A 1 106 ? -23.218 4.695 22.000 1.00 93.75 106 ILE A O 1
ATOM 775 N N . VAL A 1 107 ? -24.206 3.609 23.679 1.00 92.75 107 VAL A N 1
ATOM 776 C CA . VAL A 1 107 ? -25.441 3.331 22.920 1.00 92.75 107 VAL A CA 1
ATOM 777 C C . VAL A 1 107 ? -26.161 4.625 22.537 1.00 92.75 107 VAL A C 1
ATOM 779 O O . VAL A 1 107 ? -26.687 4.774 21.421 1.00 92.75 107 VAL A O 1
ATOM 782 N N . ASP A 1 108 ? -26.173 5.598 23.448 1.00 95.50 108 ASP A N 1
ATOM 783 C CA . ASP A 1 108 ? -26.905 6.834 23.250 1.00 95.50 108 ASP A CA 1
ATOM 784 C C . ASP A 1 108 ? -26.268 7.718 22.161 1.00 95.50 108 ASP A C 1
ATOM 786 O O . ASP A 1 108 ? -25.054 7.791 21.946 1.00 95.50 108 ASP A O 1
ATOM 790 N N . ARG A 1 109 ? -27.134 8.382 21.394 1.00 95.75 109 ARG A N 1
ATOM 791 C CA . ARG A 1 109 ? -26.722 9.244 20.280 1.00 95.75 109 ARG A CA 1
ATOM 792 C C . ARG A 1 109 ? -25.883 10.456 20.734 1.00 95.75 109 ARG A C 1
ATOM 794 O O . ARG A 1 109 ? -24.933 10.773 20.012 1.00 95.75 109 ARG A O 1
ATOM 801 N N . PRO A 1 110 ? -26.203 11.156 21.843 1.00 96.81 110 PRO A N 1
ATOM 802 C CA . PRO A 1 110 ? -25.371 12.245 22.358 1.00 96.81 110 PRO A CA 1
ATOM 803 C C . PRO A 1 110 ? -23.910 11.850 22.601 1.00 96.81 110 PRO A C 1
ATOM 805 O O . PRO A 1 110 ? -23.020 12.531 22.088 1.00 96.81 110 PRO A O 1
ATOM 808 N N . THR A 1 111 ? -23.657 10.733 23.284 1.00 93.62 111 THR A N 1
ATOM 809 C CA . THR A 1 111 ? -22.304 10.233 23.564 1.00 93.62 111 THR A CA 1
ATOM 810 C C . THR A 1 111 ? -21.544 9.929 22.277 1.00 93.62 111 THR A C 1
ATOM 812 O O . THR A 1 111 ? -20.448 10.454 22.068 1.00 93.62 111 THR A O 1
ATOM 815 N N . ARG A 1 112 ? -22.151 9.192 21.334 1.00 93.56 112 ARG A N 1
ATOM 816 C CA . ARG A 1 112 ? -21.526 8.927 20.021 1.00 93.56 112 ARG A CA 1
ATOM 817 C C . ARG A 1 112 ? -21.197 10.207 19.262 1.00 93.56 112 ARG A C 1
ATOM 819 O O . ARG A 1 112 ? -20.128 10.325 18.667 1.00 93.56 112 ARG A O 1
ATOM 826 N N . ARG A 1 113 ? -22.089 11.203 19.302 1.00 94.88 113 ARG A N 1
ATOM 827 C CA . ARG A 1 113 ? -21.841 12.502 18.663 1.00 94.88 113 ARG A CA 1
ATOM 828 C C . ARG A 1 113 ? -20.691 13.252 19.335 1.00 94.88 113 ARG A C 1
ATOM 830 O O . ARG A 1 113 ? -19.898 13.869 18.628 1.00 94.88 113 ARG A O 1
ATOM 837 N N . ALA A 1 114 ? -20.585 13.194 20.659 1.00 94.06 114 ALA A N 1
ATOM 838 C CA . ALA A 1 114 ? -19.488 13.811 21.395 1.00 94.06 114 ALA A CA 1
ATOM 839 C C . ALA A 1 114 ? -18.133 13.178 21.036 1.00 94.06 114 ALA A C 1
ATOM 841 O O . ALA A 1 114 ? -17.173 13.914 20.810 1.00 94.06 114 ALA A O 1
ATOM 842 N N . ILE A 1 115 ? -18.073 11.848 20.899 1.00 90.81 115 ILE A N 1
ATOM 843 C CA . ILE A 1 115 ? -16.868 11.121 20.466 1.00 90.81 115 ILE A CA 1
ATOM 844 C C . ILE A 1 115 ? -16.447 11.560 19.059 1.00 90.81 115 ILE A C 1
ATOM 846 O O . ILE A 1 115 ? -15.313 12.000 18.870 1.00 90.81 115 ILE A O 1
ATOM 850 N N . ILE A 1 116 ? -17.373 11.536 18.091 1.00 91.31 116 ILE A N 1
ATOM 851 C CA . ILE A 1 116 ? -17.101 11.976 16.711 1.00 91.31 116 ILE A CA 1
ATOM 852 C C . ILE A 1 116 ? -16.581 13.417 16.696 1.00 91.31 116 ILE A C 1
ATOM 854 O O . ILE A 1 116 ? -15.555 13.705 16.083 1.00 91.31 116 ILE A O 1
ATOM 858 N N . ASN A 1 117 ? -17.244 14.328 17.414 1.00 92.94 117 ASN A N 1
ATOM 859 C CA . ASN A 1 117 ? -16.817 15.723 17.484 1.00 92.94 117 ASN A CA 1
ATOM 860 C C . ASN A 1 117 ? -15.412 15.853 18.098 1.00 92.94 117 ASN A C 1
ATOM 862 O O . ASN A 1 117 ? -14.591 16.614 17.591 1.00 92.94 117 ASN A O 1
ATOM 866 N N . ALA A 1 118 ? -15.105 15.094 19.154 1.00 92.75 118 ALA A N 1
ATOM 867 C CA . ALA A 1 118 ? -13.791 15.108 19.790 1.00 92.75 118 ALA A CA 1
ATOM 868 C C . ALA A 1 118 ?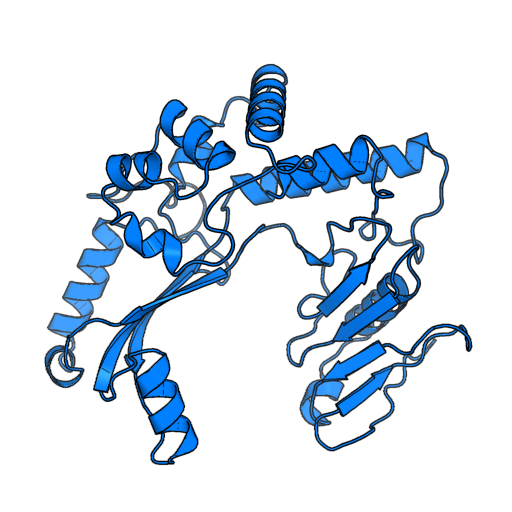 -12.670 14.611 18.859 1.00 92.75 118 ALA A C 1
ATOM 870 O O . ALA A 1 118 ? -11.551 15.134 18.938 1.00 92.75 118 ALA A O 1
ATOM 871 N N . ILE A 1 119 ? -12.965 13.646 17.979 1.00 90.56 119 ILE A N 1
ATOM 872 C CA . ILE A 1 119 ? -12.054 13.179 16.924 1.00 90.56 119 ILE A CA 1
ATOM 873 C C . ILE A 1 119 ? -11.880 14.274 15.868 1.00 90.56 119 ILE A C 1
ATOM 875 O O . ILE A 1 119 ? -10.752 14.678 15.600 1.00 90.56 119 ILE A O 1
ATOM 879 N N . CYS A 1 120 ? -12.968 14.836 15.332 1.00 90.81 120 CYS A N 1
ATOM 880 C CA . CYS A 1 120 ? -12.901 15.894 14.315 1.00 90.81 120 CYS A CA 1
ATOM 881 C C . CYS A 1 120 ? -12.184 17.166 14.800 1.00 90.81 120 CYS A C 1
ATOM 883 O O . CYS A 1 120 ? -11.606 17.899 14.002 1.00 90.81 120 CYS A O 1
ATOM 885 N N . GLU A 1 121 ? -12.181 17.444 16.106 1.00 93.19 121 GLU A N 1
ATOM 886 C CA . GLU A 1 121 ? -11.388 18.539 16.669 1.00 93.19 121 GLU A CA 1
ATOM 887 C C . GLU A 1 121 ? -9.875 18.312 16.574 1.00 93.19 121 GLU A C 1
ATOM 889 O O . GLU A 1 121 ? -9.128 19.288 16.595 1.00 93.19 121 GLU A O 1
ATOM 894 N N . ARG A 1 122 ? -9.417 17.059 16.508 1.00 91.81 122 ARG A N 1
ATOM 895 C CA . ARG A 1 122 ? -7.994 16.674 16.504 1.00 91.81 122 ARG A CA 1
ATOM 896 C C . ARG A 1 122 ? -7.507 16.216 15.137 1.00 91.81 122 ARG A C 1
ATOM 898 O O . ARG A 1 122 ? -6.338 16.419 14.829 1.00 91.81 122 ARG A O 1
ATOM 905 N N . THR A 1 123 ? -8.401 15.665 14.327 1.00 90.12 123 THR A N 1
ATOM 906 C CA . THR A 1 123 ? -8.061 15.029 13.058 1.00 90.12 123 THR A CA 1
ATOM 907 C C . THR A 1 123 ? -8.719 15.775 11.900 1.00 90.12 123 THR A C 1
ATOM 909 O O . THR A 1 123 ? -9.948 15.764 11.783 1.00 90.12 123 THR A O 1
ATOM 912 N N . PRO A 1 124 ? -7.936 16.422 11.019 1.00 89.81 124 PRO A N 1
ATOM 913 C CA . PRO A 1 124 ? -8.465 17.033 9.808 1.00 89.81 124 PRO A CA 1
ATOM 914 C C . PRO A 1 124 ? -9.065 15.975 8.866 1.00 89.81 124 PRO A C 1
ATOM 916 O O . PRO A 1 124 ? -8.495 14.898 8.665 1.00 89.81 124 PRO A O 1
ATOM 919 N N . THR A 1 125 ? -10.200 16.299 8.248 1.00 85.19 125 THR A N 1
ATOM 920 C CA . THR A 1 125 ? -10.930 15.426 7.311 1.00 85.19 125 THR A CA 1
ATOM 921 C C . THR A 1 125 ? -11.230 16.156 5.996 1.00 85.19 125 THR A C 1
ATOM 923 O O . THR A 1 125 ? -11.196 17.387 5.926 1.00 85.19 125 THR A O 1
ATOM 926 N N . GLY A 1 126 ? -11.520 15.406 4.930 1.00 74.31 126 GLY A N 1
ATOM 927 C CA . GLY A 1 126 ? -11.932 15.949 3.632 1.00 74.31 126 GLY A CA 1
ATOM 928 C C . GLY A 1 126 ? -10.778 16.231 2.663 1.00 74.31 126 GLY A C 1
ATOM 929 O O . GLY A 1 126 ? -9.627 15.884 2.907 1.00 74.31 126 GLY A O 1
ATOM 930 N N . ALA A 1 127 ? -11.076 16.838 1.511 1.00 67.19 127 ALA A N 1
ATOM 931 C CA . ALA A 1 127 ? -10.098 17.130 0.457 1.00 67.19 127 ALA A CA 1
ATOM 932 C C . ALA A 1 127 ? -9.524 18.561 0.526 1.00 67.19 127 ALA A C 1
ATOM 934 O O . ALA A 1 127 ? -10.136 19.489 1.055 1.00 67.19 127 ALA A O 1
ATOM 935 N N . GLY A 1 128 ? -8.339 18.768 -0.058 1.00 66.25 128 GLY A N 1
ATOM 936 C CA . GLY A 1 128 ? -7.796 20.109 -0.302 1.00 66.25 128 GLY A CA 1
ATOM 937 C C . GLY A 1 128 ? -7.409 20.878 0.968 1.00 66.25 128 GLY A C 1
ATOM 938 O O . GLY A 1 128 ? -6.618 20.395 1.777 1.00 66.25 128 GLY A O 1
ATOM 939 N N . ARG A 1 129 ? -7.913 22.112 1.124 1.00 57.19 129 ARG A N 1
ATOM 940 C CA . ARG A 1 129 ? -7.535 23.006 2.240 1.00 57.19 129 ARG A CA 1
ATOM 941 C C . ARG A 1 129 ? -7.964 22.472 3.617 1.00 57.19 129 ARG A C 1
ATOM 943 O O . ARG A 1 129 ? -7.328 22.833 4.600 1.00 57.19 129 ARG A O 1
ATOM 950 N N . GLY A 1 130 ? -8.966 21.588 3.681 1.00 62.66 130 GLY A N 1
ATOM 951 C CA . GLY A 1 130 ? -9.440 20.959 4.924 1.00 62.66 130 GLY A CA 1
ATOM 952 C C . GLY A 1 130 ? -8.501 19.898 5.516 1.00 62.66 130 GLY A C 1
ATOM 953 O O . GLY A 1 130 ? -8.694 19.482 6.648 1.00 62.66 130 GLY A O 1
ATOM 954 N N . GLN A 1 131 ? -7.452 19.491 4.792 1.00 71.44 131 GLN A N 1
ATOM 955 C CA . GLN A 1 131 ? -6.567 18.381 5.185 1.00 71.44 131 GLN A CA 1
ATOM 956 C C . GLN A 1 131 ? -5.441 18.737 6.156 1.00 71.44 131 GLN A C 1
ATOM 958 O O . GLN A 1 131 ? -4.631 17.874 6.463 1.00 71.44 131 GLN A O 1
ATOM 963 N N . ARG A 1 132 ? -5.299 20.000 6.563 1.00 80.94 132 ARG A N 1
ATOM 964 C CA . ARG A 1 132 ? -4.038 20.467 7.172 1.00 80.94 132 ARG A CA 1
ATOM 965 C C . ARG A 1 132 ? -4.142 20.907 8.617 1.00 80.94 132 ARG A C 1
ATOM 967 O O . ARG A 1 132 ? -3.126 21.102 9.267 1.00 80.94 132 ARG A O 1
ATOM 974 N N . HIS A 1 133 ? -5.354 21.156 9.094 1.00 84.44 133 HIS A N 1
ATOM 975 C CA . HIS A 1 133 ? -5.534 21.734 10.411 1.00 84.44 133 HIS A CA 1
ATOM 976 C C . HIS A 1 133 ? -6.892 21.368 10.990 1.00 84.44 133 HIS A C 1
ATOM 978 O O . HIS A 1 133 ? -7.924 21.511 10.335 1.00 84.44 133 HIS A O 1
ATOM 984 N N . ALA A 1 134 ? -6.867 20.957 12.250 1.00 87.81 134 ALA A N 1
ATOM 985 C CA . ALA A 1 134 ? -8.021 20.871 13.121 1.00 87.81 134 ALA A CA 1
ATOM 986 C C . ALA A 1 134 ? -7.696 21.641 14.406 1.00 87.81 134 ALA A C 1
ATOM 988 O O . ALA A 1 134 ? -6.536 21.889 14.723 1.00 87.81 134 ALA A O 1
ATOM 989 N N . ARG A 1 135 ? -8.715 22.036 15.171 1.00 88.81 135 ARG A N 1
ATOM 990 C CA . ARG A 1 135 ? -8.566 22.916 16.346 1.00 88.81 135 ARG A CA 1
ATOM 991 C C . ARG A 1 135 ? -7.499 22.454 17.355 1.00 88.81 135 ARG A C 1
ATOM 993 O O . ARG A 1 135 ? -6.918 23.281 18.046 1.00 88.81 135 ARG A O 1
ATOM 1000 N N . LYS A 1 136 ? -7.297 21.143 17.473 1.00 90.69 136 LYS A N 1
ATOM 1001 C CA . LYS A 1 136 ? -6.380 20.462 18.393 1.00 90.69 136 LYS A CA 1
ATOM 1002 C C . LYS A 1 136 ? -5.418 19.518 17.655 1.00 90.69 136 LYS A C 1
ATOM 1004 O O . LYS A 1 136 ? -4.902 18.589 18.274 1.00 90.69 136 LYS A O 1
ATOM 1009 N N . SER A 1 137 ? -5.229 19.689 16.342 1.00 89.25 137 SER A N 1
ATOM 1010 C CA . SER A 1 137 ? -4.270 18.871 15.589 1.00 89.25 137 SER A CA 1
ATOM 1011 C C . SER A 1 137 ? -2.838 19.159 16.030 1.00 89.25 137 SER A C 1
ATOM 1013 O O . SER A 1 137 ? -2.526 20.270 16.458 1.00 89.25 137 SER A O 1
ATOM 1015 N N . ARG A 1 138 ? -1.957 18.169 15.879 1.00 88.12 138 ARG A N 1
ATOM 1016 C CA . ARG A 1 138 ? -0.522 18.306 16.147 1.00 88.12 138 ARG A CA 1
ATOM 1017 C C . ARG A 1 138 ? 0.167 18.811 14.873 1.00 88.12 138 ARG A C 1
ATOM 1019 O O . ARG A 1 138 ? 0.127 18.097 13.873 1.00 88.12 138 ARG A O 1
ATOM 1026 N N . PRO A 1 139 ? 0.732 20.030 14.852 1.00 84.31 139 PRO A N 1
ATOM 1027 C CA . PRO A 1 139 ? 1.385 20.544 13.657 1.00 84.31 139 PRO A CA 1
ATOM 1028 C C . PRO A 1 139 ? 2.705 19.812 13.412 1.00 84.31 139 PRO A C 1
ATOM 1030 O O . PRO A 1 139 ? 3.471 19.566 14.340 1.00 84.31 139 PRO A O 1
ATOM 1033 N N . VAL A 1 140 ? 2.983 19.511 12.147 1.00 90.88 140 VAL A N 1
ATOM 1034 C CA . VAL A 1 140 ? 4.217 18.846 11.719 1.00 90.88 140 VAL A CA 1
ATOM 1035 C C . VAL A 1 140 ? 4.945 19.781 10.769 1.00 90.88 140 VAL A C 1
ATOM 1037 O O . VAL A 1 140 ? 4.503 20.023 9.646 1.00 90.88 140 VAL A O 1
ATOM 1040 N N . GLY A 1 141 ? 6.035 20.365 11.265 1.00 90.81 141 GLY A N 1
ATOM 1041 C CA . GLY A 1 141 ? 6.897 21.254 10.492 1.00 90.81 141 GLY A CA 1
ATOM 1042 C C . GLY A 1 141 ? 7.849 20.492 9.570 1.00 90.81 141 GLY A C 1
ATOM 1043 O O . GLY A 1 141 ? 7.908 19.264 9.578 1.00 90.81 141 GLY A O 1
ATOM 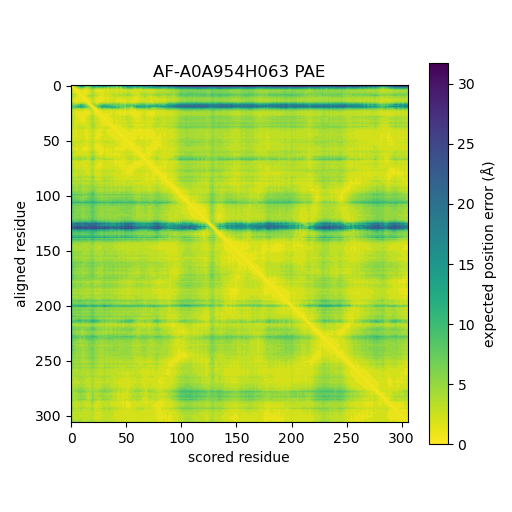1044 N N . SER A 1 142 ? 8.645 21.235 8.799 1.00 92.69 142 SER A N 1
ATOM 1045 C CA . SER A 1 142 ? 9.592 20.658 7.833 1.00 92.69 142 SER A CA 1
ATOM 1046 C C . SER A 1 142 ? 10.607 19.701 8.475 1.00 92.69 142 SER A C 1
ATOM 1048 O O . SER A 1 142 ? 10.842 18.627 7.938 1.00 92.69 142 SER A O 1
ATOM 1050 N N . MET A 1 143 ? 11.176 20.054 9.634 1.00 95.38 143 MET A N 1
ATOM 1051 C CA . MET A 1 143 ? 12.217 19.249 10.290 1.00 95.38 143 MET A CA 1
ATOM 1052 C C . MET A 1 143 ? 11.685 17.887 10.758 1.00 95.38 143 MET A C 1
ATOM 1054 O O . MET A 1 143 ? 12.196 16.856 10.335 1.00 95.38 143 MET A O 1
ATOM 1058 N N . LEU A 1 144 ? 10.602 17.880 11.546 1.00 96.75 144 LEU A N 1
ATOM 1059 C CA . LEU A 1 144 ? 9.944 16.638 11.966 1.00 96.75 144 LEU A CA 1
ATOM 1060 C C . LEU A 1 144 ? 9.416 15.850 10.762 1.00 96.75 144 LEU A C 1
ATOM 1062 O O . LEU A 1 144 ? 9.502 14.631 10.736 1.00 96.75 144 LEU A O 1
ATOM 1066 N N . GLY A 1 145 ? 8.913 16.536 9.736 1.00 96.62 145 GLY A N 1
ATOM 1067 C CA . GLY A 1 145 ? 8.473 15.896 8.503 1.00 96.62 145 GLY A CA 1
ATOM 1068 C C . GLY A 1 145 ? 9.586 15.151 7.758 1.00 96.62 145 GLY A C 1
ATOM 1069 O O . GLY A 1 145 ? 9.367 14.039 7.286 1.00 96.62 145 GLY A O 1
ATOM 1070 N N . GLN A 1 146 ? 10.791 15.726 7.689 1.00 97.88 146 GLN A N 1
ATOM 1071 C CA . GLN A 1 146 ? 11.962 15.033 7.142 1.00 97.88 146 GLN A CA 1
ATOM 1072 C C . GLN A 1 146 ? 12.322 13.811 7.986 1.00 97.88 146 GLN A C 1
ATOM 1074 O O . GLN A 1 146 ? 12.540 12.736 7.434 1.00 97.88 146 GLN A O 1
ATOM 1079 N N . GLN A 1 147 ? 12.308 13.952 9.314 1.00 98.00 147 GLN A N 1
ATOM 1080 C CA . GLN A 1 147 ? 12.579 12.841 10.223 1.00 98.00 147 GLN A CA 1
ATOM 1081 C C . GLN A 1 147 ? 11.568 11.697 10.048 1.00 98.00 147 GLN A C 1
ATOM 1083 O O . GLN A 1 147 ? 11.971 10.546 9.946 1.00 98.00 147 GLN A O 1
ATOM 1088 N N . VAL A 1 148 ? 10.272 12.003 9.920 1.00 97.19 148 VAL A N 1
ATOM 1089 C CA . VAL A 1 148 ? 9.218 11.008 9.648 1.00 97.19 148 VAL A CA 1
ATOM 1090 C C . VAL A 1 148 ? 9.484 10.254 8.344 1.00 97.19 148 VAL A C 1
ATOM 1092 O O . VAL A 1 148 ? 9.326 9.038 8.308 1.00 97.19 148 VAL A O 1
ATOM 1095 N N . MET A 1 149 ? 9.900 10.948 7.279 1.00 97.19 149 MET A N 1
ATOM 1096 C CA . MET A 1 149 ? 10.206 10.297 5.999 1.00 97.19 149 MET A CA 1
ATOM 1097 C C . MET A 1 149 ? 11.434 9.381 6.079 1.00 97.19 149 MET A C 1
ATOM 1099 O O . MET A 1 149 ? 11.447 8.342 5.433 1.00 97.19 149 MET A O 1
ATOM 1103 N N . ILE A 1 150 ? 12.441 9.733 6.880 1.00 98.25 150 ILE A N 1
ATOM 1104 C CA . ILE A 1 150 ? 13.694 8.970 6.990 1.00 98.25 150 ILE A CA 1
ATOM 1105 C C . ILE A 1 150 ? 13.580 7.817 7.997 1.00 98.25 150 ILE A C 1
ATOM 1107 O O . ILE A 1 150 ? 14.175 6.758 7.809 1.00 98.25 150 ILE A O 1
ATOM 1111 N N . GLU A 1 151 ? 12.858 8.017 9.098 1.00 97.88 151 GLU A N 1
ATOM 1112 C CA . GLU A 1 151 ? 12.886 7.106 10.244 1.00 97.88 151 GLU A CA 1
ATOM 1113 C C . GLU A 1 151 ? 11.602 6.290 10.432 1.00 97.88 151 GLU A C 1
ATOM 1115 O O . GLU A 1 151 ? 11.643 5.256 11.109 1.00 97.88 151 GLU A O 1
ATOM 1120 N N . GLY A 1 152 ? 10.481 6.727 9.851 1.00 97.06 152 GLY A N 1
ATOM 1121 C CA . GLY A 1 152 ? 9.152 6.197 10.145 1.00 97.06 152 GLY A CA 1
ATOM 1122 C C . GLY A 1 152 ? 8.705 6.528 11.574 1.00 97.06 152 GLY A C 1
ATOM 1123 O O . GLY A 1 152 ? 8.996 7.598 12.108 1.00 97.06 152 GLY A O 1
ATOM 1124 N N . ALA A 1 153 ? 8.005 5.598 12.221 1.00 96.56 153 ALA A N 1
ATOM 1125 C CA . ALA A 1 153 ? 7.593 5.669 13.623 1.00 96.56 153 ALA A CA 1
ATOM 1126 C C . ALA A 1 153 ? 8.744 5.273 14.574 1.00 96.56 153 ALA A C 1
ATOM 1128 O O . ALA A 1 153 ? 8.637 4.329 15.361 1.00 96.56 153 ALA A O 1
ATOM 1129 N N . SER A 1 154 ? 9.885 5.966 14.479 1.00 97.06 154 SER A N 1
ATOM 1130 C CA . SER A 1 154 ? 10.964 5.836 15.467 1.00 97.06 154 SER A CA 1
ATOM 1131 C C . SER A 1 154 ? 10.517 6.334 16.842 1.00 97.06 154 SER A C 1
ATOM 1133 O O . SER A 1 154 ? 9.566 7.107 16.956 1.00 97.06 154 SER A O 1
ATOM 1135 N N . GLU A 1 155 ? 11.215 5.910 17.895 1.00 97.19 155 GLU A N 1
ATOM 1136 C CA . GLU A 1 155 ? 10.923 6.341 19.267 1.00 97.19 155 GLU A CA 1
ATOM 1137 C C . GLU A 1 155 ? 10.921 7.873 19.401 1.00 97.19 155 GLU A C 1
ATOM 1139 O O . GLU A 1 155 ? 9.975 8.445 19.943 1.00 97.19 155 GLU A O 1
ATOM 1144 N N . ASP A 1 156 ? 11.907 8.546 18.804 1.00 97.12 156 ASP A N 1
ATOM 1145 C CA . ASP A 1 156 ? 12.011 10.007 18.809 1.00 97.12 156 ASP A CA 1
ATOM 1146 C C . ASP A 1 156 ? 10.872 10.687 18.039 1.00 97.12 156 ASP A C 1
ATOM 1148 O O . ASP A 1 156 ? 10.329 11.697 18.499 1.00 97.12 156 ASP A O 1
ATOM 1152 N N . VAL A 1 157 ? 10.475 10.144 16.882 1.00 97.12 157 VAL A N 1
ATOM 1153 C CA . VAL A 1 157 ? 9.320 10.648 16.120 1.00 97.12 157 VAL A CA 1
ATOM 1154 C C . VAL A 1 157 ? 8.032 10.465 16.925 1.00 97.12 157 VAL A C 1
ATOM 1156 O O . VAL A 1 157 ? 7.236 11.401 17.045 1.00 97.12 157 VAL A O 1
ATOM 1159 N N . CYS A 1 158 ? 7.832 9.289 17.522 1.00 97.00 158 CYS A N 1
ATOM 1160 C CA . CYS A 1 158 ? 6.684 8.984 18.370 1.00 97.00 158 CYS A CA 1
ATOM 1161 C C . CYS A 1 158 ? 6.602 9.934 19.571 1.00 97.00 158 CYS A C 1
ATOM 1163 O O . CYS A 1 158 ? 5.548 10.533 19.796 1.00 97.00 158 CYS A O 1
ATOM 1165 N N . HIS A 1 159 ? 7.707 10.160 20.285 1.00 96.31 159 HIS A N 1
ATOM 1166 C CA . HIS A 1 159 ? 7.764 11.098 21.407 1.00 96.31 159 HIS A CA 1
ATOM 1167 C C . HIS A 1 159 ? 7.425 12.533 20.993 1.00 96.31 159 HIS A C 1
ATOM 1169 O O . HIS A 1 159 ? 6.580 13.168 21.629 1.00 96.31 159 HIS A O 1
ATOM 1175 N N . GLN A 1 160 ? 8.008 13.033 19.899 1.00 95.69 160 GLN A N 1
ATOM 1176 C CA . GLN A 1 160 ? 7.703 14.372 19.377 1.00 95.69 160 GLN A CA 1
ATOM 1177 C C . GLN A 1 160 ? 6.232 14.522 18.973 1.00 95.69 160 GLN A C 1
ATOM 1179 O O . GLN A 1 160 ? 5.638 15.588 19.140 1.00 95.69 160 GLN A O 1
ATOM 1184 N N . LEU A 1 161 ? 5.624 13.444 18.475 1.00 93.75 161 LEU A N 1
ATOM 1185 C CA . LEU A 1 161 ? 4.211 13.404 18.118 1.00 93.75 161 LEU A CA 1
ATOM 1186 C C . LEU A 1 161 ? 3.295 13.050 19.294 1.00 93.75 161 LEU A C 1
ATOM 1188 O O . LEU A 1 161 ? 2.082 13.046 19.098 1.00 93.75 161 LEU A O 1
ATOM 1192 N N . GLY A 1 162 ? 3.808 12.768 20.495 1.00 93.94 162 GLY A N 1
ATOM 1193 C CA . GLY A 1 162 ? 3.005 12.323 21.640 1.00 93.94 162 GLY A CA 1
ATOM 1194 C C . GLY A 1 162 ? 2.234 11.028 21.356 1.00 93.94 162 GLY A C 1
ATOM 1195 O O . GLY A 1 162 ? 1.039 10.932 21.660 1.00 93.94 162 GLY A O 1
ATOM 1196 N N . ILE A 1 163 ? 2.892 10.086 20.683 1.00 94.06 163 ILE A N 1
ATOM 1197 C CA . ILE A 1 163 ? 2.425 8.731 20.384 1.00 94.06 163 ILE A CA 1
ATOM 1198 C C . ILE A 1 163 ? 3.250 7.769 21.248 1.00 94.06 163 ILE A C 1
ATOM 1200 O O . ILE A 1 163 ? 4.469 7.927 21.290 1.00 94.06 163 ILE A O 1
ATOM 1204 N N . PRO A 1 164 ? 2.634 6.785 21.925 1.00 95.62 164 PRO A N 1
ATOM 1205 C CA . PRO A 1 164 ? 3.387 5.774 22.661 1.00 95.62 164 PRO A CA 1
ATOM 1206 C C . PRO A 1 164 ? 4.301 4.970 21.712 1.00 95.62 164 PRO A C 1
ATOM 1208 O O . PRO A 1 164 ? 3.787 4.368 20.762 1.00 95.62 164 PRO A O 1
ATOM 1211 N N . PRO A 1 165 ? 5.635 4.970 21.901 1.00 96.06 165 PRO A N 1
ATOM 1212 C CA . PRO A 1 165 ? 6.565 4.300 20.987 1.00 96.06 165 PRO A CA 1
ATOM 1213 C C . PRO A 1 165 ? 6.318 2.799 20.836 1.00 96.06 165 PRO A C 1
ATOM 1215 O O . PRO A 1 165 ? 6.543 2.230 19.770 1.00 96.06 165 PRO A O 1
ATOM 1218 N N . GLU A 1 166 ? 5.809 2.143 21.877 1.00 95.44 166 GLU A N 1
ATOM 1219 C CA . GLU A 1 166 ? 5.500 0.716 21.866 1.00 95.44 166 GLU A CA 1
ATOM 1220 C C . GLU A 1 166 ? 4.398 0.350 20.860 1.00 95.44 166 GLU A C 1
ATOM 1222 O O . GLU A 1 166 ? 4.320 -0.799 20.425 1.00 95.44 166 GLU A O 1
ATOM 1227 N N . TRP A 1 167 ? 3.579 1.316 20.424 1.00 95.00 167 TRP A N 1
ATOM 1228 C CA . TRP A 1 167 ? 2.583 1.083 19.375 1.00 95.00 167 TRP A CA 1
ATOM 1229 C C . TRP A 1 167 ? 3.237 0.784 18.026 1.00 95.00 167 TRP A C 1
ATOM 1231 O O . TRP A 1 167 ? 2.688 0.001 17.257 1.00 95.00 167 TRP A O 1
ATOM 1241 N N . ALA A 1 168 ? 4.431 1.325 17.760 1.00 95.81 168 ALA A N 1
ATOM 1242 C CA . ALA A 1 168 ? 5.170 1.040 16.531 1.00 95.81 168 ALA A CA 1
ATOM 1243 C C . ALA A 1 168 ? 5.492 -0.459 16.391 1.00 95.81 168 ALA A C 1
ATOM 1245 O O . ALA A 1 168 ? 5.478 -0.990 15.288 1.00 95.81 168 ALA A O 1
ATOM 1246 N N . GLN A 1 169 ? 5.685 -1.179 17.501 1.00 94.38 169 GLN A N 1
ATOM 1247 C CA . GLN A 1 169 ? 5.953 -2.625 17.490 1.00 94.38 169 GLN A CA 1
ATOM 1248 C C . GLN A 1 169 ? 4.738 -3.468 17.072 1.00 94.38 169 GLN A C 1
ATOM 1250 O O . GLN A 1 169 ? 4.869 -4.668 16.844 1.00 94.38 169 GLN A O 1
ATOM 1255 N N . ARG A 1 170 ? 3.548 -2.860 17.007 1.00 93.81 170 ARG A N 1
ATOM 1256 C CA . ARG A 1 170 ? 2.304 -3.491 16.545 1.00 93.81 170 ARG A CA 1
ATOM 1257 C C . ARG A 1 170 ? 1.952 -3.109 15.106 1.00 93.81 170 ARG A C 1
ATOM 1259 O O . ARG A 1 170 ? 0.905 -3.524 14.619 1.00 93.81 170 ARG A O 1
ATOM 1266 N N . CYS A 1 171 ? 2.803 -2.327 14.446 1.00 94.62 171 CYS A N 1
ATOM 1267 C CA . CYS A 1 171 ? 2.615 -1.881 13.075 1.00 94.62 171 CYS A CA 1
ATOM 1268 C C . CYS A 1 171 ? 3.556 -2.636 12.133 1.00 94.62 171 CYS A C 1
ATOM 1270 O O . CYS A 1 171 ? 4.730 -2.843 12.438 1.00 94.62 171 CYS A O 1
ATOM 1272 N N . GLU A 1 172 ? 3.048 -2.990 10.958 1.00 95.19 172 GLU A N 1
ATOM 1273 C CA . GLU A 1 172 ? 3.865 -3.507 9.864 1.00 95.19 172 GLU A CA 1
ATOM 1274 C C . GLU A 1 172 ? 4.809 -2.415 9.336 1.00 95.19 172 GLU A C 1
ATOM 1276 O O . GLU A 1 172 ? 4.404 -1.265 9.104 1.00 95.19 172 GLU A O 1
ATOM 1281 N N . ASP A 1 173 ? 6.085 -2.773 9.176 1.00 92.56 173 ASP A N 1
ATOM 1282 C CA . ASP A 1 173 ? 7.143 -1.905 8.652 1.00 92.56 173 ASP A CA 1
ATOM 1283 C C . ASP A 1 173 ? 7.138 -0.504 9.272 1.00 92.56 173 ASP A C 1
ATOM 1285 O O . ASP A 1 173 ? 7.124 0.518 8.584 1.00 92.56 173 ASP A O 1
ATOM 1289 N N . ALA A 1 174 ? 7.086 -0.439 10.603 1.00 95.25 174 ALA A N 1
ATOM 1290 C CA . ALA A 1 174 ? 6.976 0.825 11.326 1.00 95.25 174 ALA A CA 1
ATOM 1291 C C . ALA A 1 174 ? 8.176 1.765 11.113 1.00 95.25 174 ALA A C 1
ATOM 1293 O O . ALA A 1 174 ? 8.056 2.966 11.344 1.00 95.25 174 ALA A O 1
ATOM 1294 N N . TRP A 1 175 ? 9.317 1.237 10.664 1.00 95.06 175 TRP A N 1
ATOM 1295 C CA . TRP A 1 175 ? 10.549 1.986 10.431 1.00 95.06 175 TRP A CA 1
ATOM 1296 C C . TRP A 1 175 ? 10.990 1.867 8.984 1.00 95.06 175 TRP A C 1
ATOM 1298 O O . TRP A 1 175 ? 10.973 0.776 8.417 1.00 95.06 175 TRP A O 1
ATOM 1308 N N . HIS A 1 176 ? 11.452 2.976 8.418 1.00 95.75 176 HIS A N 1
ATOM 1309 C CA . HIS A 1 176 ? 11.866 3.010 7.022 1.00 95.75 176 HIS A CA 1
ATOM 1310 C C . HIS A 1 176 ? 13.334 2.620 6.859 1.00 95.75 176 HIS A C 1
ATOM 1312 O O . HIS A 1 176 ? 14.188 2.907 7.711 1.00 95.75 176 HIS A O 1
ATOM 1318 N N . LYS A 1 177 ? 13.611 1.957 5.738 1.00 96.50 177 LYS A N 1
ATOM 1319 C CA . LYS A 1 177 ? 14.945 1.622 5.246 1.00 96.50 177 LYS A CA 1
ATOM 1320 C C . LYS A 1 177 ? 14.932 1.722 3.725 1.00 96.50 177 LYS A C 1
ATOM 1322 O O . LYS A 1 177 ? 13.996 1.238 3.099 1.00 96.50 177 LYS A O 1
ATOM 1327 N N . GLY A 1 178 ? 15.965 2.331 3.158 1.00 97.06 178 GLY A N 1
ATOM 1328 C CA . GLY A 1 178 ? 16.145 2.424 1.715 1.00 97.06 178 GLY A CA 1
ATOM 1329 C C . GLY A 1 178 ? 16.566 1.102 1.085 1.00 97.06 178 GLY A C 1
ATOM 1330 O O . GLY A 1 178 ? 16.648 0.058 1.738 1.00 97.06 178 GLY A O 1
ATOM 1331 N N . HIS A 1 179 ? 16.882 1.167 -0.203 1.00 97.38 179 HIS A N 1
ATOM 1332 C CA . HIS A 1 179 ? 17.270 0.033 -1.040 1.00 97.38 179 HIS A CA 1
ATOM 1333 C C . HIS A 1 179 ? 18.456 -0.780 -0.489 1.00 97.38 179 HIS A C 1
ATOM 1335 O O . HIS A 1 179 ? 18.577 -1.969 -0.779 1.00 97.38 179 HIS A O 1
ATOM 1341 N N . ASP A 1 180 ? 19.332 -0.154 0.299 1.00 97.12 180 ASP A N 1
ATOM 1342 C CA . ASP A 1 180 ? 20.520 -0.758 0.909 1.00 97.12 180 ASP A CA 1
ATOM 1343 C C . ASP A 1 180 ? 20.310 -1.181 2.375 1.00 97.12 180 ASP A C 1
ATOM 1345 O O . ASP A 1 180 ? 21.259 -1.551 3.067 1.00 97.12 180 ASP A O 1
ATOM 1349 N N . ASN A 1 181 ? 19.060 -1.177 2.846 1.00 96.50 181 ASN A N 1
ATOM 1350 C CA . ASN A 1 181 ? 18.660 -1.430 4.230 1.00 96.50 181 ASN A CA 1
ATOM 1351 C C . ASN A 1 181 ? 19.136 -0.374 5.249 1.00 96.50 181 ASN A C 1
ATOM 1353 O O . ASN A 1 181 ? 19.135 -0.651 6.456 1.00 96.50 181 ASN A O 1
ATOM 1357 N N . THR A 1 182 ? 19.501 0.833 4.806 1.00 96.94 182 THR A N 1
ATOM 1358 C CA . THR A 1 182 ? 19.920 1.942 5.677 1.00 96.94 182 THR A CA 1
ATOM 1359 C C . THR A 1 182 ? 18.938 3.114 5.653 1.00 96.94 182 THR A C 1
ATOM 1361 O O . THR A 1 182 ? 18.095 3.236 4.768 1.00 96.94 182 THR A O 1
ATOM 1364 N N . ARG A 1 183 ? 19.046 4.007 6.644 1.00 97.12 183 ARG A N 1
ATOM 1365 C CA . ARG A 1 183 ? 18.343 5.302 6.640 1.00 97.12 183 ARG A CA 1
ATOM 1366 C C . ARG A 1 183 ? 19.114 6.384 5.883 1.00 97.12 183 ARG A C 1
ATOM 1368 O O . ARG A 1 183 ? 18.510 7.350 5.429 1.00 97.12 183 ARG A O 1
ATOM 1375 N N . ASP A 1 184 ? 20.425 6.215 5.720 1.00 97.81 184 ASP A N 1
ATOM 1376 C CA . ASP A 1 184 ? 21.287 7.195 5.055 1.00 97.81 184 ASP A CA 1
ATOM 1377 C C . ASP A 1 184 ? 20.912 7.343 3.577 1.00 97.81 184 ASP A C 1
ATOM 1379 O O . ASP A 1 184 ? 20.840 8.465 3.075 1.00 97.81 184 ASP A O 1
ATOM 1383 N N . ALA A 1 185 ? 20.567 6.236 2.905 1.00 97.81 185 ALA A N 1
ATOM 1384 C CA . ALA A 1 185 ? 20.023 6.268 1.548 1.00 97.81 185 ALA A CA 1
ATOM 1385 C C . ALA A 1 185 ? 18.771 7.162 1.451 1.00 97.81 185 ALA A C 1
ATOM 1387 O O . ALA A 1 185 ? 18.685 8.018 0.567 1.00 97.81 185 ALA A O 1
ATOM 1388 N N . LEU A 1 186 ? 17.846 7.043 2.411 1.00 98.38 186 LEU A N 1
ATOM 1389 C CA . LEU A 1 186 ? 16.628 7.860 2.472 1.00 98.38 186 LEU A CA 1
ATOM 1390 C C . LEU A 1 186 ? 16.940 9.336 2.741 1.00 98.38 186 LEU A C 1
ATOM 1392 O O . LEU A 1 186 ? 16.355 10.218 2.111 1.00 98.38 186 LEU A O 1
ATOM 1396 N N . ALA A 1 187 ? 17.885 9.619 3.641 1.00 98.38 187 ALA A N 1
ATOM 1397 C CA . ALA A 1 187 ? 18.308 10.981 3.951 1.00 98.38 187 ALA A CA 1
ATOM 1398 C C . ALA A 1 187 ? 18.914 11.677 2.722 1.00 98.38 187 ALA A C 1
ATOM 1400 O O . ALA A 1 187 ? 18.503 12.787 2.375 1.00 98.38 187 ALA A O 1
ATOM 1401 N N . VAL A 1 188 ? 19.828 11.000 2.017 1.00 98.19 188 VAL A N 1
ATOM 1402 C CA . VAL A 1 188 ? 20.441 11.497 0.775 1.00 98.19 188 VAL A CA 1
ATOM 1403 C C . VAL A 1 188 ? 19.380 11.702 -0.308 1.00 98.19 188 VAL A C 1
ATOM 1405 O O . VAL A 1 188 ? 19.357 12.743 -0.973 1.00 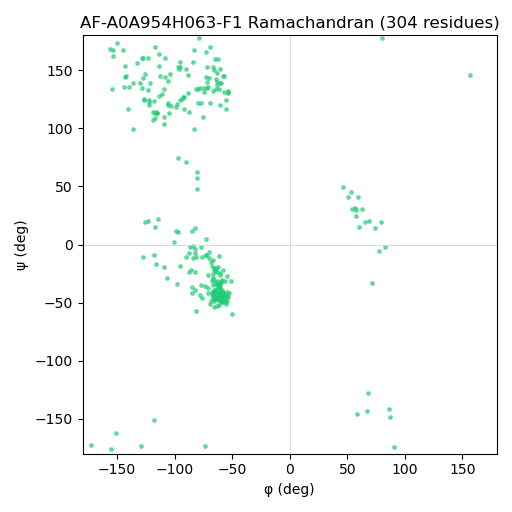98.19 188 VAL A O 1
ATOM 1408 N N . ARG A 1 189 ? 18.463 10.739 -0.467 1.00 97.62 189 ARG A N 1
ATOM 1409 C CA . ARG A 1 189 ? 17.374 10.813 -1.445 1.00 97.62 189 ARG A CA 1
ATOM 1410 C C . ARG A 1 189 ? 16.456 12.007 -1.183 1.00 97.62 189 ARG A C 1
ATOM 1412 O O . ARG A 1 189 ? 16.155 12.768 -2.106 1.00 97.62 189 ARG A O 1
ATOM 1419 N N . LEU A 1 190 ? 16.044 12.204 0.069 1.00 97.88 190 LEU A N 1
ATOM 1420 C CA . LEU A 1 190 ? 15.188 13.315 0.471 1.00 97.88 190 LEU A CA 1
ATOM 1421 C C . LEU A 1 190 ? 15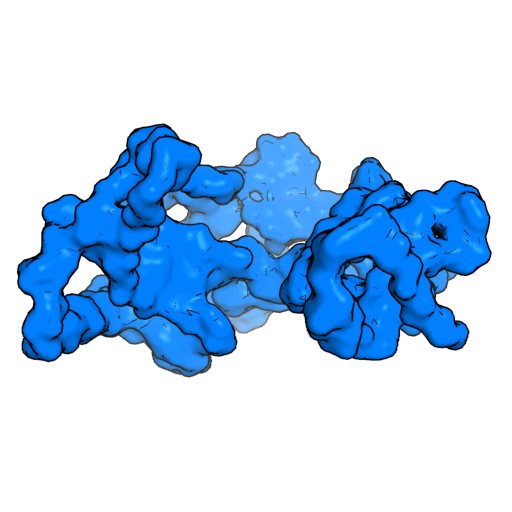.896 14.667 0.322 1.00 97.88 190 LEU A C 1
ATOM 1423 O O . LEU A 1 190 ? 15.293 15.615 -0.183 1.00 97.88 190 LEU A O 1
ATOM 1427 N N . GLU A 1 191 ? 17.170 14.764 0.708 1.00 97.62 191 GLU A N 1
ATOM 1428 C CA . GLU A 1 191 ? 17.960 15.986 0.541 1.00 97.62 191 GLU A CA 1
ATOM 1429 C C . GLU A 1 191 ? 18.030 16.400 -0.937 1.00 97.62 191 GLU A C 1
ATOM 1431 O O . GLU A 1 191 ? 17.819 17.572 -1.266 1.00 97.62 191 GLU A O 1
ATOM 1436 N N . GLN A 1 192 ? 18.251 15.438 -1.837 1.00 96.88 192 GLN A N 1
ATOM 1437 C CA . GLN A 1 192 ? 18.262 15.684 -3.277 1.00 96.88 192 GLN A CA 1
ATOM 1438 C C . GLN A 1 192 ? 16.902 16.198 -3.775 1.00 96.88 192 GLN A C 1
ATOM 1440 O O . GLN A 1 192 ? 16.843 17.217 -4.463 1.00 96.88 192 GLN A O 1
ATOM 1445 N N . HIS A 1 193 ? 15.794 15.574 -3.360 1.00 96.75 193 HIS A N 1
ATOM 1446 C CA . HIS A 1 193 ? 14.443 16.036 -3.711 1.00 96.75 193 HIS A CA 1
ATOM 1447 C C . HIS A 1 193 ? 14.158 17.466 -3.250 1.00 96.75 193 HIS A C 1
ATOM 1449 O O . HIS A 1 193 ? 13.499 18.235 -3.958 1.00 96.75 193 HIS A O 1
ATOM 1455 N N . LEU A 1 194 ? 14.628 17.832 -2.056 1.00 95.88 194 LEU A N 1
ATOM 1456 C CA . LEU A 1 194 ? 14.470 19.183 -1.526 1.00 95.88 194 LEU A CA 1
ATOM 1457 C C . LEU A 1 194 ? 15.293 20.197 -2.332 1.00 95.88 194 LEU A C 1
ATOM 1459 O O . LEU A 1 194 ? 14.751 21.245 -2.691 1.00 95.88 194 LEU A O 1
ATOM 1463 N N . LYS A 1 195 ? 16.548 19.873 -2.675 1.00 95.56 195 LYS A N 1
ATOM 1464 C CA . LYS A 1 195 ? 17.425 20.718 -3.510 1.00 95.56 195 LYS A CA 1
ATOM 1465 C C . LYS A 1 195 ? 16.864 20.931 -4.915 1.00 95.56 195 LYS A C 1
ATOM 1467 O O . LYS A 1 195 ? 16.862 22.057 -5.406 1.00 95.56 195 LYS A O 1
ATOM 1472 N N . ASP A 1 196 ? 16.317 19.881 -5.519 1.00 94.44 196 ASP A N 1
ATOM 1473 C CA . ASP A 1 196 ? 15.754 19.924 -6.874 1.00 94.44 196 ASP A CA 1
ATOM 1474 C C . ASP A 1 196 ? 14.368 20.584 -6.932 1.00 94.44 196 ASP A C 1
ATOM 1476 O O . ASP A 1 196 ? 13.762 20.707 -8.000 1.00 94.44 196 ASP A O 1
ATOM 1480 N N . GLY A 1 197 ? 13.820 20.993 -5.783 1.00 93.00 197 GLY A N 1
ATOM 1481 C CA . GLY A 1 197 ? 12.482 21.562 -5.708 1.00 93.00 197 GLY A CA 1
ATOM 1482 C C . GLY A 1 197 ? 11.401 20.565 -6.133 1.00 93.00 197 GLY A C 1
ATOM 1483 O O . GLY A 1 197 ? 10.353 20.979 -6.637 1.00 93.00 197 GLY A O 1
ATOM 1484 N N . TYR A 1 198 ? 11.616 19.262 -5.913 1.00 93.69 198 TYR A N 1
ATOM 1485 C CA . TYR A 1 198 ? 10.719 18.175 -6.326 1.00 93.69 198 TYR A CA 1
ATOM 1486 C C . TYR A 1 198 ? 9.279 18.398 -5.839 1.00 93.69 198 TYR A C 1
ATOM 1488 O O . TYR A 1 198 ? 8.300 18.273 -6.581 1.00 93.69 198 TYR A O 1
ATOM 1496 N N . PHE A 1 199 ? 9.136 18.857 -4.593 1.00 92.75 199 PHE A N 1
ATOM 1497 C CA . PHE A 1 199 ? 7.847 19.196 -3.986 1.00 92.75 199 PHE A CA 1
ATOM 1498 C C . PHE A 1 199 ? 7.330 20.597 -4.362 1.00 92.75 199 PHE A C 1
ATOM 1500 O O . PHE A 1 199 ? 6.416 21.109 -3.712 1.00 92.75 199 PHE A O 1
ATOM 1507 N N . ARG A 1 200 ? 7.897 21.242 -5.392 1.00 89.62 200 ARG A N 1
ATOM 1508 C CA . ARG A 1 200 ? 7.588 22.608 -5.858 1.00 89.62 200 ARG A CA 1
ATOM 1509 C C . ARG A 1 200 ? 7.618 23.644 -4.731 1.00 89.62 200 ARG A C 1
ATOM 1511 O O . ARG A 1 200 ? 6.718 24.480 -4.642 1.00 89.62 200 ARG A O 1
ATOM 1518 N N . ASN A 1 201 ? 8.597 23.528 -3.832 1.00 82.12 201 ASN A N 1
ATOM 1519 C CA . ASN A 1 201 ? 8.744 24.346 -2.618 1.00 82.12 201 ASN A CA 1
ATOM 1520 C C . ASN A 1 201 ? 7.533 24.289 -1.662 1.00 82.12 201 ASN A C 1
ATOM 1522 O O . ASN A 1 201 ? 7.297 25.212 -0.890 1.00 82.12 201 ASN A O 1
ATOM 1526 N N . LYS A 1 202 ? 6.739 23.207 -1.707 1.00 89.88 202 LYS A N 1
ATOM 1527 C CA . LYS A 1 202 ? 5.557 22.990 -0.850 1.00 89.88 202 LYS A CA 1
ATOM 1528 C C . LYS A 1 202 ? 5.725 21.816 0.116 1.00 89.88 202 LYS A C 1
ATOM 1530 O O . LYS A 1 202 ? 4.718 21.282 0.573 1.00 89.88 202 LYS A O 1
ATOM 1535 N N . PHE A 1 203 ? 6.961 21.416 0.416 1.00 93.69 203 PHE A N 1
ATOM 1536 C CA . PHE A 1 203 ? 7.246 20.288 1.307 1.00 93.69 203 PHE A CA 1
ATOM 1537 C C . PHE A 1 203 ? 6.572 20.451 2.676 1.00 93.69 203 PHE A C 1
ATOM 1539 O O . PHE A 1 203 ? 5.784 19.602 3.076 1.00 93.69 203 PHE A O 1
ATOM 1546 N N . GLU A 1 204 ? 6.754 21.597 3.334 1.00 91.69 204 GLU A N 1
ATOM 1547 C CA . GLU A 1 204 ? 6.115 21.885 4.625 1.00 91.69 204 GLU A CA 1
ATOM 1548 C C . GLU A 1 204 ? 4.581 21.804 4.548 1.00 91.69 204 GLU A C 1
ATOM 1550 O O . GLU A 1 204 ? 3.933 21.170 5.373 1.00 91.69 204 GLU A O 1
ATOM 1555 N N . GLY A 1 205 ? 3.980 22.356 3.490 1.00 89.56 205 GLY A N 1
ATOM 1556 C CA . GLY A 1 205 ? 2.532 22.279 3.283 1.00 89.56 205 GLY A CA 1
ATOM 1557 C C . GLY A 1 205 ? 2.007 20.866 2.994 1.00 89.56 205 GLY A C 1
ATOM 1558 O O . GLY A 1 205 ? 0.801 20.639 3.114 1.00 89.56 205 GLY A O 1
ATOM 1559 N N . LYS A 1 206 ? 2.878 19.940 2.581 1.00 91.00 206 LYS A N 1
ATOM 1560 C CA . LYS A 1 206 ? 2.575 18.512 2.438 1.00 91.00 206 LYS A CA 1
ATOM 1561 C C . LYS A 1 206 ? 2.752 17.779 3.768 1.00 91.00 206 LYS A C 1
ATOM 1563 O O . LYS A 1 206 ? 1.872 17.008 4.126 1.00 91.00 206 LYS A O 1
ATOM 1568 N N . MET A 1 207 ? 3.801 18.090 4.530 1.00 92.62 207 MET A N 1
ATOM 1569 C CA . MET A 1 207 ? 4.004 17.570 5.891 1.00 92.62 207 MET A CA 1
ATOM 1570 C C . MET A 1 207 ? 2.882 17.974 6.846 1.00 92.62 207 MET A C 1
ATOM 1572 O O . MET A 1 207 ? 2.443 17.164 7.652 1.00 92.62 207 MET A O 1
ATOM 1576 N N . ALA A 1 208 ? 2.305 19.163 6.665 1.00 90.69 208 ALA A N 1
ATOM 1577 C CA . ALA A 1 208 ? 1.114 19.593 7.394 1.00 90.69 208 ALA A CA 1
ATOM 1578 C C . ALA A 1 208 ? -0.130 18.706 7.154 1.00 90.69 208 ALA A C 1
ATOM 1580 O O . ALA A 1 208 ? -1.140 18.898 7.820 1.00 90.69 208 ALA A O 1
ATOM 1581 N N . GLN A 1 209 ? -0.106 17.771 6.193 1.00 91.81 209 GLN A N 1
ATOM 1582 C CA . GLN A 1 209 ? -1.170 16.775 6.006 1.00 91.81 209 GLN A CA 1
ATOM 1583 C C . GLN A 1 209 ? -1.005 15.552 6.923 1.00 91.81 209 GLN A C 1
ATOM 1585 O O . GLN A 1 209 ? -1.927 14.734 6.986 1.00 91.81 209 GLN A O 1
ATOM 1590 N N . LEU A 1 210 ? 0.141 15.387 7.593 1.00 91.88 210 LEU A N 1
ATOM 1591 C CA . LEU A 1 210 ? 0.368 14.283 8.522 1.00 91.88 210 LEU A CA 1
ATOM 1592 C C . LEU A 1 210 ? -0.639 14.366 9.679 1.00 91.88 210 LEU A C 1
ATOM 1594 O O . LEU A 1 210 ? -0.893 15.440 10.221 1.00 91.88 210 LEU A O 1
ATOM 1598 N N . GLY A 1 211 ? -1.249 13.230 10.021 1.00 90.88 211 GLY A N 1
ATOM 1599 C CA . GLY A 1 211 ? -2.335 13.178 11.004 1.00 90.88 211 GLY A CA 1
ATOM 1600 C C . GLY A 1 211 ? -3.710 13.601 10.468 1.00 90.88 211 GLY A C 1
ATOM 1601 O O . GLY A 1 211 ? -4.582 13.932 11.265 1.00 90.88 211 GLY A O 1
ATOM 1602 N N . SER A 1 212 ? -3.922 13.599 9.144 1.00 92.12 212 SER A N 1
ATOM 1603 C CA . SER A 1 212 ? -5.235 13.799 8.502 1.00 92.12 212 SER A CA 1
ATOM 1604 C C . SER A 1 212 ? -5.724 12.548 7.768 1.00 92.12 212 SER A C 1
ATOM 1606 O O . SER A 1 212 ? -4.917 11.763 7.274 1.00 92.12 212 SER A O 1
ATOM 1608 N N . TYR A 1 213 ? -7.045 12.399 7.621 1.00 91.31 213 TYR A N 1
ATOM 1609 C CA . TYR A 1 213 ? -7.625 11.301 6.831 1.00 91.31 213 TYR A CA 1
ATOM 1610 C C . TYR A 1 213 ? -7.553 11.559 5.334 1.00 91.31 213 TYR A C 1
ATOM 1612 O O . TYR A 1 213 ? -7.187 10.695 4.543 1.00 91.31 213 TYR A O 1
ATOM 1620 N N . GLY A 1 214 ? -7.864 12.785 4.929 1.00 88.31 214 GLY A N 1
ATOM 1621 C CA . GLY A 1 214 ? -7.994 13.107 3.524 1.00 88.31 214 GLY A CA 1
ATOM 1622 C C . GLY A 1 214 ? -9.371 12.863 2.929 1.00 88.31 214 GLY A C 1
ATOM 1623 O O . GLY A 1 214 ? -10.382 13.056 3.594 1.00 88.31 214 GLY A O 1
ATOM 1624 N N . GLY A 1 215 ? -9.388 12.516 1.642 1.00 86.56 215 GLY A N 1
ATOM 1625 C CA . GLY A 1 215 ? -10.593 12.141 0.900 1.00 86.56 215 GLY A CA 1
ATOM 1626 C C . GLY A 1 215 ? -10.381 10.812 0.177 1.00 86.56 215 GLY A C 1
ATOM 1627 O O . GLY A 1 215 ? -9.328 10.204 0.342 1.00 86.56 215 GLY A O 1
ATOM 1628 N N . GLY A 1 216 ? -11.347 10.402 -0.645 1.00 88.81 216 GLY A N 1
ATOM 1629 C CA . GLY A 1 216 ? -11.372 9.059 -1.230 1.00 88.81 216 GLY A CA 1
ATOM 1630 C C . GLY A 1 216 ? -12.042 8.072 -0.276 1.00 88.81 216 GLY A C 1
ATOM 1631 O O . GLY A 1 216 ? -13.005 8.436 0.394 1.00 88.81 216 GLY A O 1
ATOM 1632 N N . ASN A 1 217 ? -11.518 6.853 -0.203 1.00 91.62 217 ASN A N 1
ATOM 1633 C CA . ASN A 1 217 ? -11.991 5.780 0.678 1.00 91.62 217 ASN A CA 1
ATOM 1634 C C . ASN A 1 217 ? -11.403 5.846 2.103 1.00 91.62 217 ASN A C 1
ATOM 1636 O O . ASN A 1 217 ? -11.533 4.885 2.850 1.00 91.62 217 ASN A O 1
ATOM 1640 N N . HIS A 1 218 ? -10.750 6.947 2.484 1.00 94.19 218 HIS A N 1
ATOM 1641 C CA . HIS A 1 218 ? -10.159 7.119 3.810 1.00 94.19 218 HIS A CA 1
ATOM 1642 C C . HIS A 1 218 ? -11.192 7.555 4.848 1.00 94.19 218 HIS A C 1
ATOM 1644 O O . HIS A 1 218 ? -11.938 8.514 4.626 1.00 94.19 218 HIS A O 1
ATOM 1650 N N . PHE A 1 219 ? -11.180 6.906 6.009 1.00 93.25 219 PHE A N 1
ATOM 1651 C CA . PHE A 1 219 ? -12.148 7.125 7.080 1.00 93.25 219 PHE A CA 1
ATOM 1652 C C . PHE A 1 219 ? -11.565 6.789 8.454 1.00 93.25 219 PHE A C 1
ATOM 1654 O O . PHE A 1 219 ? -10.567 6.084 8.577 1.00 93.25 219 PHE A O 1
ATOM 1661 N N . GLY A 1 220 ? -12.226 7.289 9.495 1.00 93.00 220 GLY A N 1
ATOM 1662 C CA . GLY A 1 220 ? -12.063 6.818 10.864 1.00 93.00 220 GLY A CA 1
ATOM 1663 C C . GLY A 1 220 ? -13.435 6.462 11.417 1.00 93.00 220 GLY A C 1
ATOM 1664 O O . GLY A 1 220 ? -14.333 7.308 11.397 1.00 93.00 220 GLY A O 1
ATOM 1665 N N . GLU A 1 221 ? -13.599 5.235 11.889 1.00 93.25 221 GLU A N 1
ATOM 1666 C CA . GLU A 1 221 ? -14.884 4.681 12.307 1.00 93.25 221 GLU A CA 1
ATOM 1667 C C . GLU A 1 221 ? -14.791 4.092 13.714 1.00 93.25 221 GLU A C 1
ATOM 1669 O O . GLU A 1 221 ? -13.830 3.412 14.066 1.00 93.25 221 GLU A O 1
ATOM 1674 N N . CYS A 1 222 ? -15.790 4.397 14.546 1.00 92.88 222 CYS A N 1
ATOM 1675 C CA . CYS A 1 222 ? -15.962 3.745 15.840 1.00 92.88 222 CYS A CA 1
ATOM 1676 C C . CYS A 1 222 ? -16.876 2.538 15.651 1.00 92.88 222 CYS A C 1
ATOM 1678 O O . CYS A 1 222 ? -18.055 2.706 15.332 1.00 92.88 222 CYS A O 1
ATOM 1680 N N . GLU A 1 223 ? -16.342 1.353 15.902 1.00 94.44 223 GLU A N 1
ATOM 1681 C CA . GLU A 1 223 ? -17.024 0.078 15.725 1.00 94.44 223 GLU A CA 1
ATOM 1682 C C . GLU A 1 223 ? -17.173 -0.661 17.056 1.00 94.44 223 GLU A C 1
ATOM 1684 O O . GLU A 1 223 ? -16.610 -0.266 18.081 1.00 94.44 223 GLU A O 1
ATOM 1689 N N . VAL A 1 224 ? -17.954 -1.740 17.043 1.00 95.94 224 VAL A N 1
ATOM 1690 C CA . VAL A 1 224 ? -18.073 -2.676 18.162 1.00 95.94 224 VAL A CA 1
ATOM 1691 C C . VAL A 1 224 ? -17.495 -4.009 17.722 1.00 95.94 224 VAL A C 1
ATOM 1693 O O . VAL A 1 224 ? -17.882 -4.552 16.690 1.00 95.94 224 VAL A O 1
ATOM 1696 N N . VAL A 1 225 ? -16.571 -4.537 18.518 1.00 97.00 225 VAL A N 1
ATOM 1697 C CA . VAL A 1 225 ? -16.007 -5.867 18.316 1.00 97.00 225 VAL A CA 1
ATOM 1698 C C . VAL A 1 225 ? -17.084 -6.904 18.623 1.00 97.00 225 VAL A C 1
ATOM 1700 O O . VAL A 1 225 ? -17.603 -6.946 19.740 1.00 97.00 225 VAL A O 1
ATOM 1703 N N . HIS A 1 226 ? -17.390 -7.737 17.631 1.00 97.00 226 HIS A N 1
ATOM 1704 C CA . HIS A 1 226 ? -18.262 -8.899 17.760 1.00 97.00 226 HIS A CA 1
ATOM 1705 C C . HIS A 1 226 ? -17.444 -10.166 17.517 1.00 97.00 226 HIS A C 1
ATOM 1707 O O . HIS A 1 226 ? -16.959 -10.386 16.408 1.00 97.00 226 HIS A O 1
ATOM 1713 N N . VAL A 1 227 ? -17.279 -10.985 18.556 1.00 97.12 227 VAL A N 1
ATOM 1714 C CA . VAL A 1 227 ? -16.611 -12.288 18.438 1.00 97.12 227 VAL A CA 1
ATOM 1715 C C . VAL A 1 227 ? -17.671 -13.354 18.193 1.00 97.12 227 VAL A C 1
ATOM 1717 O O . VAL A 1 227 ? -18.628 -13.470 18.956 1.00 97.12 227 VAL A O 1
ATOM 1720 N N . GLU A 1 228 ? -17.517 -14.130 17.121 1.00 96.94 228 GLU A N 1
ATOM 1721 C CA . GLU A 1 228 ? -18.455 -15.209 16.819 1.00 96.94 228 GLU A CA 1
ATOM 1722 C C . GLU A 1 228 ? -18.449 -16.290 17.907 1.00 96.94 228 GLU A C 1
ATOM 1724 O O . GLU A 1 228 ? -17.416 -16.610 18.501 1.00 96.94 228 GLU A O 1
ATOM 1729 N N . ASP A 1 229 ? -19.611 -16.905 18.128 1.00 95.69 229 ASP A N 1
ATOM 1730 C CA . ASP A 1 229 ? -19.771 -17.977 19.109 1.00 95.69 229 ASP A CA 1
ATOM 1731 C C . ASP A 1 229 ? -19.286 -19.329 18.557 1.00 95.69 229 ASP A C 1
ATOM 1733 O O . ASP A 1 229 ? -20.049 -20.276 18.377 1.00 95.69 229 ASP A O 1
ATOM 1737 N N . ASN A 1 230 ? -17.994 -19.407 18.236 1.00 97.69 230 ASN A N 1
ATOM 1738 C CA . ASN A 1 230 ? -17.301 -20.645 17.895 1.00 97.69 230 ASN A CA 1
ATOM 1739 C C . ASN A 1 230 ? -15.866 -20.638 18.438 1.00 97.69 230 ASN A C 1
ATOM 1741 O O . ASN A 1 230 ? -15.266 -19.579 18.624 1.00 97.69 230 ASN A O 1
ATOM 1745 N N . ASP A 1 231 ? -15.320 -21.829 18.692 1.00 97.56 231 AS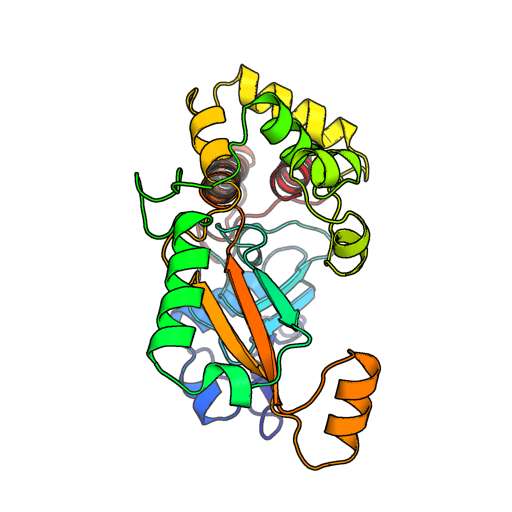P A N 1
ATOM 1746 C CA . ASP A 1 231 ? -14.017 -21.988 19.353 1.00 97.56 231 ASP A CA 1
ATOM 1747 C C . ASP A 1 231 ? -12.895 -21.297 18.572 1.00 97.56 231 ASP A C 1
ATOM 1749 O O . ASP A 1 231 ? -12.101 -20.555 19.139 1.00 97.56 231 ASP A O 1
ATOM 1753 N N . ARG A 1 232 ? -12.900 -21.419 17.239 1.00 97.56 232 ARG A N 1
ATOM 1754 C CA . ARG A 1 232 ? -11.888 -20.790 16.381 1.00 97.56 232 ARG A CA 1
ATOM 1755 C C . ARG A 1 232 ? -11.861 -19.266 16.531 1.00 97.56 232 ARG A C 1
ATOM 1757 O O . ARG A 1 232 ? -10.779 -18.678 16.595 1.00 97.56 232 ARG A O 1
ATOM 1764 N N . ALA A 1 233 ? -13.024 -18.619 16.534 1.00 97.50 233 ALA A N 1
ATOM 1765 C CA . ALA A 1 233 ? -13.125 -17.171 16.675 1.00 97.50 233 ALA A CA 1
ATOM 1766 C C . ALA A 1 233 ? -12.690 -16.712 18.072 1.00 97.50 233 ALA A C 1
ATOM 1768 O O . ALA A 1 233 ? -11.961 -15.727 18.184 1.00 97.50 233 ALA A O 1
ATOM 1769 N N . LYS A 1 234 ? -13.072 -17.454 19.119 1.00 97.62 234 LYS A N 1
ATOM 1770 C CA . LYS A 1 234 ? -12.676 -17.176 20.508 1.00 97.62 234 LYS A CA 1
ATOM 1771 C C . LYS A 1 234 ? -11.167 -17.303 20.710 1.00 97.62 234 LYS A C 1
ATOM 1773 O O . LYS A 1 234 ? -10.558 -16.369 21.226 1.00 97.62 234 LYS A O 1
ATOM 1778 N N . ASP A 1 235 ? -10.563 -18.381 20.215 1.00 97.88 235 ASP A N 1
ATOM 1779 C CA . ASP A 1 235 ? -9.115 -18.608 20.292 1.00 97.88 235 ASP A CA 1
ATOM 1780 C C . ASP A 1 235 ? -8.341 -17.505 19.550 1.00 97.88 235 ASP A C 1
ATOM 1782 O O . ASP A 1 235 ? -7.359 -16.958 20.050 1.00 97.88 235 ASP A O 1
ATOM 1786 N N . THR A 1 236 ? -8.811 -17.119 18.357 1.00 97.69 236 THR A N 1
ATOM 1787 C CA . THR A 1 236 ? -8.190 -16.035 17.574 1.00 97.69 236 THR A CA 1
ATOM 1788 C C . THR A 1 236 ? -8.301 -14.690 18.298 1.00 97.69 236 THR A C 1
ATOM 1790 O O . THR A 1 236 ? -7.336 -13.922 18.342 1.00 97.69 236 THR A O 1
ATOM 1793 N N . ALA A 1 237 ? -9.466 -14.404 18.886 1.00 97.31 237 ALA A N 1
ATOM 1794 C CA . ALA A 1 237 ? -9.695 -13.184 19.647 1.00 97.31 237 ALA A CA 1
ATOM 1795 C C . ALA A 1 237 ? -8.780 -13.104 20.876 1.00 97.31 237 ALA A C 1
ATOM 1797 O O . ALA A 1 237 ? -8.203 -12.046 21.121 1.00 97.31 237 ALA A O 1
ATOM 1798 N N . GLU A 1 238 ? -8.575 -14.211 21.596 1.00 97.00 238 GLU A N 1
ATOM 1799 C CA . GLU A 1 238 ? -7.651 -14.269 22.733 1.00 97.00 238 GLU A CA 1
ATOM 1800 C C . GLU A 1 238 ? -6.214 -13.926 22.313 1.00 97.00 238 GLU A C 1
ATOM 1802 O O . GLU A 1 238 ? -5.586 -13.062 22.930 1.00 97.00 238 GLU A O 1
ATOM 1807 N N . VAL A 1 239 ? -5.723 -14.515 21.216 1.00 96.75 239 VAL A N 1
ATOM 1808 C CA . VAL A 1 239 ? -4.373 -14.245 20.686 1.00 96.75 239 VAL A CA 1
ATOM 1809 C C . VAL A 1 239 ? -4.196 -12.774 20.296 1.00 96.75 239 VAL A C 1
ATOM 1811 O O . VAL A 1 239 ? -3.155 -12.178 20.579 1.00 96.75 239 VAL A O 1
ATOM 1814 N N . PHE A 1 240 ? -5.203 -12.163 19.669 1.00 94.81 240 PHE A N 1
ATOM 1815 C CA . PHE A 1 240 ? -5.160 -10.748 19.282 1.00 94.81 240 PHE A CA 1
ATOM 1816 C C . PHE A 1 240 ? -5.517 -9.782 20.422 1.00 94.81 240 PHE A C 1
ATOM 1818 O O . PHE A 1 240 ? -5.362 -8.569 20.269 1.00 94.81 240 PHE A O 1
ATOM 1825 N N . GLY A 1 241 ? -5.965 -10.288 21.575 1.00 95.50 241 GLY A N 1
ATOM 1826 C CA . GLY A 1 241 ? -6.462 -9.476 22.686 1.00 95.50 241 GLY A CA 1
ATOM 1827 C C . GLY A 1 241 ? -7.794 -8.773 22.390 1.00 95.50 241 GLY A C 1
ATOM 1828 O O . GLY A 1 241 ? -8.129 -7.778 23.044 1.00 95.50 241 GLY A O 1
ATOM 1829 N N . LEU A 1 242 ? -8.550 -9.265 21.406 1.00 96.94 242 LEU A N 1
ATOM 1830 C CA . LEU A 1 242 ? -9.878 -8.767 21.073 1.00 96.94 242 LEU A CA 1
ATOM 1831 C C . LEU A 1 242 ? -10.889 -9.229 22.126 1.00 96.94 242 LEU A C 1
ATOM 1833 O O . LEU A 1 242 ? -10.893 -10.381 22.555 1.00 96.94 242 LEU A O 1
ATOM 1837 N N . ARG A 1 243 ? -11.747 -8.312 22.565 1.00 97.12 243 ARG A N 1
ATOM 1838 C CA . ARG A 1 243 ? -12.754 -8.550 23.601 1.00 97.12 243 ARG A CA 1
ATOM 1839 C C . ARG A 1 243 ? -14.127 -8.247 23.026 1.00 97.12 243 ARG A C 1
ATOM 1841 O O . ARG A 1 243 ? -14.365 -7.137 22.556 1.00 97.12 243 ARG A O 1
ATOM 1848 N N . ASP A 1 244 ? -15.023 -9.225 23.101 1.00 97.56 244 ASP A N 1
ATOM 1849 C CA . ASP A 1 244 ? -16.397 -9.064 22.632 1.00 97.56 244 ASP A CA 1
ATOM 1850 C C . ASP A 1 244 ? -17.103 -7.891 23.337 1.00 97.56 244 ASP A C 1
ATOM 1852 O O . ASP A 1 244 ? -16.853 -7.596 24.513 1.00 97.56 244 ASP A O 1
ATOM 1856 N N . GLN A 1 245 ? -17.967 -7.194 22.600 1.00 97.31 245 GLN A N 1
ATOM 1857 C CA . GLN A 1 245 ? -18.699 -6.010 23.063 1.00 97.31 245 GLN A CA 1
ATOM 1858 C C . GLN A 1 245 ? -17.797 -4.871 23.570 1.00 97.31 245 GLN A C 1
ATOM 1860 O O . GLN A 1 245 ? -18.172 -4.114 24.477 1.00 97.31 245 GLN A O 1
ATOM 1865 N N . ARG A 1 246 ? -16.595 -4.726 23.001 1.00 97.44 246 ARG A N 1
ATOM 1866 C CA . ARG A 1 246 ? -15.745 -3.546 23.202 1.00 97.44 246 ARG A CA 1
ATOM 1867 C C . ARG A 1 246 ? -15.765 -2.629 21.996 1.00 97.44 246 ARG A C 1
ATOM 1869 O O . ARG A 1 246 ? -15.881 -3.066 20.857 1.00 97.44 246 ARG A O 1
ATOM 1876 N N . VAL A 1 247 ? -15.652 -1.337 22.273 1.00 96.56 247 VAL A N 1
ATOM 1877 C CA . VAL A 1 247 ? -15.512 -0.314 21.243 1.00 96.56 247 VAL A CA 1
ATOM 1878 C C . VAL A 1 247 ? -14.117 -0.412 20.639 1.00 96.56 247 VAL A C 1
ATOM 1880 O O . VAL A 1 247 ? -13.123 -0.478 21.364 1.00 96.56 247 VAL A O 1
ATOM 1883 N N . ALA A 1 248 ? -14.039 -0.363 19.318 1.00 96.44 248 ALA A N 1
ATOM 1884 C CA . ALA A 1 248 ? -12.797 -0.221 18.582 1.00 96.44 248 ALA A CA 1
ATOM 1885 C C . ALA A 1 248 ? -12.847 1.006 17.672 1.00 96.44 248 ALA A C 1
ATOM 1887 O O . ALA A 1 248 ? -13.911 1.540 17.359 1.00 96.44 248 ALA A O 1
ATOM 1888 N N . PHE A 1 249 ? -11.674 1.474 17.272 1.00 95.00 249 PHE A N 1
ATOM 1889 C CA . PHE A 1 249 ? -11.515 2.523 16.287 1.00 95.00 249 PHE A CA 1
ATOM 1890 C C . PHE A 1 249 ? -10.734 1.972 15.101 1.00 95.00 249 PHE A C 1
ATOM 1892 O O . PHE A 1 249 ? -9.560 1.623 15.245 1.00 95.00 249 PHE A O 1
ATOM 1899 N N . LEU A 1 250 ? -11.402 1.884 13.955 1.00 96.06 250 LEU A N 1
ATOM 1900 C CA . LEU A 1 250 ? -10.812 1.490 12.687 1.00 96.06 250 LEU A CA 1
ATOM 1901 C C . LEU A 1 250 ? -10.430 2.754 11.919 1.00 96.06 250 LEU A C 1
ATOM 1903 O O . LEU A 1 250 ? -11.253 3.641 11.695 1.00 96.06 250 LEU A O 1
ATOM 1907 N N . SER A 1 251 ? -9.166 2.85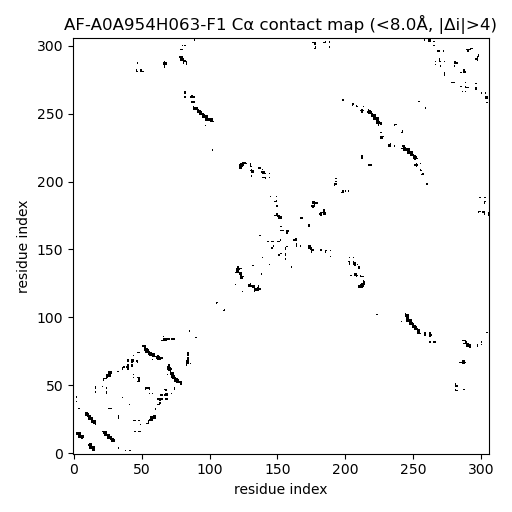6 11.535 1.00 95.00 251 SER A N 1
ATOM 1908 C CA . SER A 1 251 ? -8.621 4.016 10.843 1.00 95.00 251 SER A CA 1
ATOM 1909 C C . SER A 1 251 ? -8.029 3.585 9.514 1.00 95.00 251 SER A C 1
ATOM 1911 O O . SER A 1 251 ? -7.080 2.812 9.499 1.00 95.00 251 SER A O 1
ATOM 1913 N N . HIS A 1 252 ? -8.540 4.134 8.417 1.00 96.50 252 HIS A N 1
ATOM 1914 C CA . HIS A 1 252 ? -8.052 3.901 7.065 1.00 96.50 252 HIS A CA 1
ATOM 1915 C C . HIS A 1 252 ? -7.514 5.202 6.470 1.00 96.50 252 HIS A C 1
ATOM 1917 O O . HIS A 1 252 ? -8.257 6.166 6.255 1.00 96.50 252 HIS A O 1
ATOM 1923 N N . CYS A 1 253 ? -6.208 5.251 6.223 1.00 94.44 253 CYS A N 1
ATOM 1924 C CA . CYS A 1 253 ? -5.551 6.377 5.568 1.00 94.44 253 CYS A CA 1
ATOM 1925 C C . CYS A 1 253 ? -4.251 5.927 4.890 1.00 94.44 253 CYS A C 1
ATOM 1927 O O . CYS A 1 253 ? -3.925 4.747 4.872 1.00 94.44 253 CYS A O 1
ATOM 1929 N N . GLY A 1 254 ? -3.498 6.869 4.326 1.00 94.50 254 GLY A N 1
ATOM 1930 C CA . GLY A 1 254 ? -2.259 6.571 3.610 1.00 94.50 254 GLY A CA 1
ATOM 1931 C C . GLY A 1 254 ? -1.257 7.715 3.676 1.00 94.50 254 GLY A C 1
ATOM 1932 O O . GLY A 1 254 ? -1.391 8.640 4.484 1.00 94.50 254 GLY A O 1
ATOM 1933 N N . SER A 1 255 ? -0.279 7.696 2.777 1.00 94.94 255 SER A N 1
ATOM 1934 C CA . SER A 1 255 ? 0.846 8.647 2.705 1.00 94.94 255 SER A CA 1
ATOM 1935 C C . SER A 1 255 ? 0.461 10.047 2.202 1.00 94.94 255 SER A C 1
ATOM 1937 O O . SER A 1 255 ? 1.304 10.942 2.049 1.00 94.94 255 SER A O 1
ATOM 1939 N N . ARG A 1 256 ? -0.838 10.283 1.983 1.00 93.75 256 ARG A N 1
ATOM 1940 C CA . ARG A 1 256 ? -1.418 11.586 1.638 1.00 93.75 256 ARG A CA 1
ATOM 1941 C C . ARG A 1 256 ? -0.789 12.138 0.353 1.00 93.75 256 ARG A C 1
ATOM 1943 O O . ARG A 1 256 ? -0.466 11.429 -0.593 1.00 93.75 256 ARG A O 1
ATOM 1950 N N . GLY A 1 257 ? -0.634 13.459 0.280 1.00 91.81 257 GLY A N 1
ATOM 1951 C CA . GLY A 1 257 ? -0.064 14.107 -0.891 1.00 91.81 257 GLY A CA 1
ATOM 1952 C C . GLY A 1 257 ? 1.432 13.859 -1.091 1.00 91.81 257 GLY A C 1
ATOM 1953 O O . GLY A 1 257 ? 1.941 14.356 -2.097 1.00 91.81 257 GLY A O 1
ATOM 1954 N N . ILE A 1 258 ? 2.128 13.200 -0.159 1.00 94.00 258 ILE A N 1
ATOM 1955 C CA . ILE A 1 258 ? 3.554 12.875 -0.282 1.00 94.00 258 ILE A CA 1
ATOM 1956 C C . ILE A 1 258 ? 3.735 11.633 -1.131 1.00 94.00 258 ILE A C 1
ATOM 1958 O O . ILE A 1 258 ? 4.350 11.753 -2.189 1.00 94.00 258 ILE A O 1
ATOM 1962 N N . GLY A 1 259 ? 3.126 10.504 -0.755 1.00 95.00 259 GLY A N 1
ATOM 1963 C CA . GLY A 1 259 ? 3.245 9.284 -1.556 1.00 95.00 259 GLY A CA 1
ATOM 1964 C C . GLY A 1 259 ? 2.689 9.469 -2.961 1.00 95.00 259 GLY A C 1
ATOM 1965 O O . GLY A 1 259 ? 3.360 9.113 -3.921 1.00 95.00 259 GLY A O 1
ATOM 1966 N N . HIS A 1 260 ? 1.574 10.196 -3.121 1.00 94.00 260 HIS A N 1
ATOM 1967 C CA . HIS A 1 260 ? 1.075 10.538 -4.458 1.00 94.00 260 HIS A CA 1
ATOM 1968 C C . HIS A 1 260 ? 2.098 11.308 -5.304 1.00 94.00 260 HIS A C 1
ATOM 1970 O O . HIS A 1 260 ? 2.234 11.052 -6.502 1.00 94.00 260 HIS A O 1
ATOM 1976 N N . ASN A 1 261 ? 2.813 12.267 -4.705 1.00 95.25 261 ASN A N 1
ATOM 1977 C CA . ASN A 1 261 ? 3.838 13.026 -5.415 1.00 95.25 261 ASN A CA 1
ATOM 1978 C C . ASN A 1 261 ? 5.020 12.124 -5.805 1.00 95.25 261 ASN A C 1
ATOM 1980 O O . ASN A 1 261 ? 5.457 12.200 -6.953 1.00 95.25 261 ASN A O 1
ATOM 1984 N N . LEU A 1 262 ? 5.498 11.297 -4.868 1.00 96.69 262 LEU A N 1
ATOM 1985 C CA . LEU A 1 262 ? 6.620 10.375 -5.058 1.00 96.69 262 LEU A CA 1
ATOM 1986 C C . LEU A 1 262 ? 6.296 9.326 -6.126 1.00 96.69 262 LEU A C 1
ATOM 1988 O O . LEU A 1 262 ? 6.989 9.258 -7.141 1.00 96.69 262 LEU A O 1
ATOM 1992 N N . ALA A 1 263 ? 5.173 8.618 -5.988 1.00 95.44 263 ALA A N 1
ATOM 1993 C CA . ALA A 1 263 ? 4.697 7.643 -6.966 1.00 95.44 263 ALA A CA 1
ATOM 1994 C C . ALA A 1 263 ? 4.543 8.270 -8.359 1.00 95.44 263 ALA A C 1
ATOM 1996 O O . ALA A 1 263 ? 5.093 7.770 -9.339 1.00 95.44 263 ALA A O 1
ATOM 1997 N N . SER A 1 264 ? 3.867 9.421 -8.462 1.00 94.75 264 SER A N 1
ATOM 1998 C CA . SER A 1 264 ? 3.672 10.106 -9.749 1.00 94.75 264 SER A CA 1
ATOM 1999 C C . SER A 1 264 ? 4.988 10.517 -10.413 1.00 94.75 264 SER A C 1
ATOM 2001 O O . SER A 1 264 ? 5.088 10.524 -11.643 1.00 94.75 264 SER A O 1
ATOM 2003 N N . GLY A 1 265 ? 5.989 10.925 -9.630 1.00 95.38 265 GLY A N 1
ATOM 2004 C CA . GLY A 1 265 ? 7.310 11.228 -10.168 1.00 95.38 265 GLY A CA 1
ATOM 2005 C C . GLY A 1 265 ? 8.078 9.970 -10.559 1.00 95.38 265 GLY A C 1
ATOM 2006 O O . GLY A 1 265 ? 8.738 9.988 -11.594 1.00 95.38 265 GLY A O 1
ATOM 2007 N N . GLN A 1 266 ? 7.936 8.874 -9.814 1.00 95.44 266 GLN A N 1
ATOM 2008 C CA . GLN A 1 266 ? 8.541 7.584 -10.144 1.00 95.44 266 GLN A CA 1
ATOM 2009 C C . GLN A 1 266 ? 7.998 6.997 -11.445 1.00 95.44 266 GLN A C 1
ATOM 2011 O O . GLN A 1 266 ? 8.788 6.658 -12.325 1.00 95.44 266 GLN A O 1
ATOM 2016 N N . PHE A 1 267 ? 6.677 7.001 -11.651 1.00 95.75 267 PHE A N 1
ATOM 2017 C CA . PHE A 1 267 ? 6.088 6.602 -12.935 1.00 95.75 267 PHE A CA 1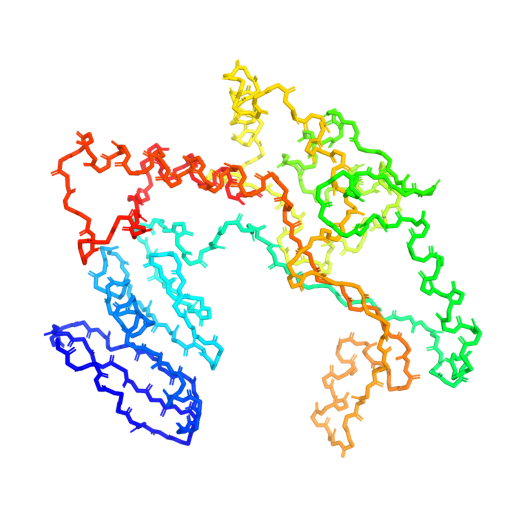
ATOM 2018 C C . PHE A 1 267 ? 6.688 7.389 -14.104 1.00 95.75 267 PHE A C 1
ATOM 2020 O O . PHE A 1 267 ? 7.096 6.802 -15.102 1.00 95.75 267 PHE A O 1
ATOM 2027 N N . LYS A 1 268 ? 6.829 8.714 -13.969 1.00 95.69 268 LYS A N 1
ATOM 2028 C CA . LYS A 1 268 ? 7.439 9.557 -15.012 1.00 95.69 268 LYS A CA 1
ATOM 2029 C C . LYS A 1 268 ? 8.921 9.258 -15.223 1.00 95.69 268 LYS A C 1
ATOM 2031 O O . LYS A 1 268 ? 9.380 9.257 -16.362 1.00 95.69 268 LYS A O 1
ATOM 2036 N N . SER A 1 269 ? 9.676 9.049 -14.148 1.00 96.19 269 SER A N 1
ATOM 2037 C CA . SER A 1 269 ? 11.102 8.718 -14.223 1.00 96.19 269 SER A CA 1
ATOM 2038 C C . SER A 1 269 ? 11.326 7.387 -14.934 1.00 96.19 269 SER A C 1
ATOM 2040 O O . SER A 1 269 ? 12.184 7.309 -15.812 1.00 96.19 269 SER A O 1
ATOM 2042 N N . LEU A 1 270 ? 10.510 6.377 -14.624 1.00 97.25 270 LEU A N 1
ATOM 2043 C CA . LEU A 1 270 ? 10.571 5.075 -15.275 1.00 97.25 270 LEU A CA 1
ATOM 2044 C C . LEU A 1 270 ? 10.079 5.138 -16.723 1.00 97.25 270 LEU A C 1
ATOM 2046 O O . LEU A 1 270 ? 10.756 4.621 -17.596 1.00 97.25 270 LEU A O 1
ATOM 2050 N N . GLN A 1 271 ? 9.001 5.858 -17.044 1.00 96.06 271 GLN A N 1
ATOM 2051 C CA . GLN A 1 271 ? 8.595 6.067 -18.446 1.00 96.06 271 GLN A CA 1
ATOM 2052 C C . GLN A 1 271 ? 9.733 6.669 -19.290 1.00 96.06 271 GLN A C 1
ATOM 2054 O O . GLN A 1 271 ? 10.031 6.176 -20.375 1.00 96.06 271 GLN A O 1
ATOM 2059 N N . ARG A 1 272 ? 10.447 7.670 -18.759 1.00 96.31 272 ARG A N 1
ATOM 2060 C CA . ARG A 1 272 ? 11.642 8.233 -19.416 1.00 96.31 272 ARG A CA 1
ATOM 2061 C C . ARG A 1 272 ? 12.804 7.247 -19.498 1.00 96.31 272 ARG A C 1
ATOM 2063 O O . ARG A 1 272 ? 13.639 7.379 -20.386 1.00 96.31 272 ARG A O 1
ATOM 2070 N N . MET A 1 273 ? 12.918 6.309 -18.556 1.00 96.94 273 MET A N 1
ATOM 2071 C CA . MET A 1 273 ? 13.902 5.228 -18.633 1.00 96.94 273 MET A CA 1
ATOM 2072 C C . MET A 1 273 ? 13.604 4.329 -19.836 1.00 96.94 273 MET A C 1
ATOM 2074 O O . MET A 1 273 ? 14.522 4.080 -20.605 1.00 96.94 273 MET A O 1
ATOM 2078 N N . PHE A 1 274 ? 12.346 3.926 -20.056 1.00 97.00 274 PHE A N 1
ATOM 2079 C CA . PHE A 1 274 ? 11.955 3.142 -21.240 1.00 97.00 274 PHE A CA 1
ATOM 2080 C C . PHE A 1 274 ? 12.283 3.877 -22.541 1.00 97.00 274 PHE A C 1
ATOM 2082 O O . PHE A 1 274 ? 12.888 3.289 -23.432 1.00 97.00 274 PHE A O 1
ATOM 2089 N N . GLU A 1 275 ? 11.957 5.172 -22.620 1.00 95.75 275 GLU A N 1
ATOM 2090 C CA . GLU A 1 275 ? 12.300 6.018 -23.773 1.00 95.75 275 GLU A CA 1
ATOM 2091 C C . GLU A 1 275 ? 13.821 6.115 -23.982 1.00 95.75 275 GLU A C 1
ATOM 2093 O O . GLU A 1 275 ? 14.302 6.034 -25.107 1.00 95.75 275 GLU A O 1
ATOM 2098 N N . ARG A 1 276 ? 14.596 6.268 -22.900 1.00 97.19 276 ARG A N 1
ATOM 2099 C CA . ARG A 1 276 ? 16.063 6.383 -22.951 1.00 97.19 276 ARG A CA 1
ATOM 2100 C C . ARG A 1 276 ? 16.747 5.066 -23.316 1.00 97.19 276 ARG A C 1
ATOM 2102 O O . ARG A 1 276 ? 17.788 5.093 -23.964 1.00 97.19 276 ARG A O 1
ATOM 2109 N N . TRP A 1 277 ? 16.227 3.945 -22.829 1.00 96.56 277 TRP A N 1
ATOM 2110 C CA . TRP A 1 277 ? 16.794 2.612 -23.040 1.00 96.56 277 TRP A CA 1
ATOM 2111 C C . TRP A 1 277 ? 16.287 1.955 -24.326 1.00 96.56 277 TRP A C 1
ATOM 2113 O O . TRP A 1 277 ? 16.795 0.899 -24.687 1.00 96.56 277 TRP A O 1
ATOM 2123 N N . ASP A 1 278 ? 15.313 2.575 -24.999 1.00 96.31 278 ASP A N 1
ATOM 2124 C CA . ASP A 1 278 ? 14.671 2.071 -26.216 1.00 96.31 278 ASP A CA 1
ATOM 2125 C C . ASP A 1 278 ? 14.132 0.638 -26.045 1.00 96.31 278 ASP A C 1
ATOM 2127 O O . ASP A 1 278 ? 14.346 -0.253 -26.867 1.00 96.31 278 ASP A O 1
ATOM 2131 N N . ILE A 1 279 ? 13.450 0.398 -24.917 1.00 94.56 279 ILE A N 1
ATOM 2132 C CA . ILE A 1 279 ? 12.831 -0.895 -24.597 1.00 94.56 279 ILE A CA 1
ATOM 2133 C C . ILE A 1 279 ? 11.301 -0.819 -24.696 1.00 94.56 279 ILE A C 1
ATOM 2135 O O . ILE A 1 279 ? 10.703 0.198 -24.332 1.00 94.56 279 ILE A O 1
ATOM 2139 N N . PRO A 1 280 ? 10.630 -1.888 -25.164 1.00 93.75 280 PRO A N 1
ATOM 2140 C CA . PRO A 1 280 ? 9.179 -1.902 -25.278 1.00 93.75 280 PRO A CA 1
ATOM 2141 C C . PRO A 1 280 ? 8.506 -2.008 -23.906 1.00 93.75 280 PRO A C 1
ATOM 2143 O O . PRO A 1 280 ? 8.957 -2.738 -23.023 1.00 93.75 280 PRO A O 1
ATOM 2146 N N . LEU A 1 281 ? 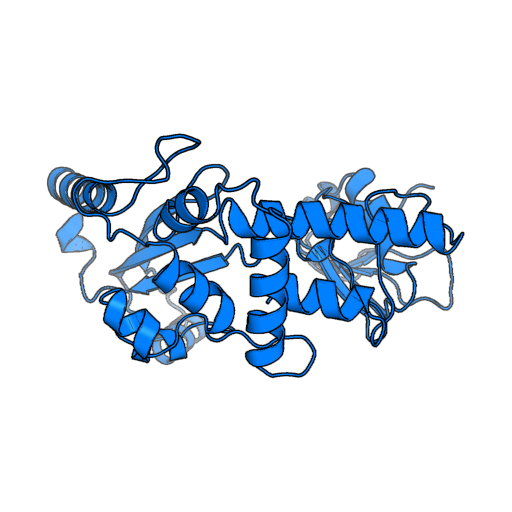7.369 -1.329 -23.758 1.00 93.75 281 LEU A N 1
ATOM 2147 C CA . LEU A 1 281 ? 6.502 -1.467 -22.589 1.00 93.75 281 LEU A CA 1
ATOM 2148 C C . LEU A 1 281 ? 5.795 -2.838 -22.595 1.00 93.75 281 LEU A C 1
ATOM 2150 O O . LEU A 1 281 ? 5.263 -3.239 -23.640 1.00 93.75 281 LEU A O 1
ATOM 2154 N N . PRO A 1 282 ? 5.730 -3.555 -21.456 1.00 92.62 282 PRO A N 1
ATOM 2155 C CA . PRO A 1 282 ? 4.946 -4.780 -21.332 1.00 92.62 282 PRO A CA 1
ATOM 2156 C C . PRO A 1 282 ? 3.489 -4.565 -21.749 1.00 92.62 282 PRO A C 1
ATOM 2158 O O . PRO A 1 282 ? 2.843 -3.605 -21.335 1.00 92.62 282 PRO A O 1
ATOM 2161 N N . GLY A 1 283 ? 2.973 -5.444 -22.611 1.00 90.50 283 GLY A N 1
ATOM 2162 C CA . GLY A 1 283 ? 1.599 -5.343 -23.114 1.00 90.50 283 GLY A CA 1
ATOM 2163 C C . GLY A 1 283 ? 1.283 -4.051 -23.884 1.00 90.50 283 GLY A C 1
ATOM 2164 O O . GLY A 1 283 ? 0.108 -3.754 -24.085 1.00 90.50 283 GLY A O 1
ATOM 2165 N N . ASN A 1 284 ? 2.304 -3.283 -24.301 1.00 91.50 284 ASN A N 1
ATOM 2166 C CA . ASN A 1 284 ? 2.167 -1.928 -24.848 1.00 91.50 284 ASN A CA 1
ATOM 2167 C C . ASN A 1 284 ? 1.387 -0.973 -23.917 1.00 91.50 284 ASN A C 1
ATOM 2169 O O . ASN A 1 284 ? 0.690 -0.065 -24.376 1.00 91.50 284 ASN A O 1
ATOM 2173 N N . ASP A 1 285 ? 1.491 -1.197 -22.606 1.00 93.12 285 ASP A N 1
ATOM 2174 C CA . ASP A 1 285 ? 0.815 -0.415 -21.577 1.00 93.12 285 ASP A CA 1
ATOM 2175 C C . ASP A 1 285 ? 1.775 0.629 -20.986 1.00 93.12 285 ASP A C 1
ATOM 2177 O O . ASP A 1 285 ? 2.802 0.299 -20.394 1.00 93.12 285 ASP A O 1
ATOM 2181 N N . ARG A 1 286 ? 1.442 1.916 -21.142 1.00 91.12 286 ARG A N 1
ATOM 2182 C CA . ARG A 1 286 ? 2.260 3.042 -20.645 1.00 91.12 286 ARG A CA 1
ATOM 2183 C C . ARG A 1 286 ? 2.294 3.143 -19.124 1.00 91.12 286 ARG A C 1
ATOM 2185 O O . ARG A 1 286 ? 3.128 3.872 -18.584 1.00 91.12 286 ARG A O 1
ATOM 2192 N N . GLU A 1 287 ? 1.384 2.459 -18.452 1.00 93.38 287 GLU A N 1
ATOM 2193 C CA . GLU A 1 287 ? 1.243 2.459 -17.003 1.00 93.38 287 GLU A CA 1
ATOM 2194 C C . GLU A 1 287 ? 1.990 1.271 -16.374 1.00 93.38 287 GLU A C 1
ATOM 2196 O O . GLU A 1 287 ? 2.349 1.320 -15.198 1.00 93.38 287 GLU A O 1
ATOM 2201 N N . LEU A 1 288 ? 2.315 0.239 -17.163 1.00 96.31 288 LEU A N 1
ATOM 2202 C CA . LEU A 1 288 ? 3.058 -0.939 -16.717 1.00 96.31 288 LEU A CA 1
ATOM 2203 C C . LEU A 1 288 ? 4.572 -0.748 -16.891 1.00 96.31 288 LEU A C 1
ATOM 2205 O O . LEU A 1 288 ? 5.217 -1.355 -17.743 1.00 96.31 288 LEU A O 1
ATOM 2209 N N . VAL A 1 289 ? 5.150 0.118 -16.062 1.00 97.25 289 VAL A N 1
ATOM 2210 C CA . VAL A 1 289 ? 6.599 0.373 -16.029 1.00 97.25 289 VAL A CA 1
ATOM 2211 C C . VAL A 1 289 ? 7.314 -0.462 -14.970 1.00 97.25 289 VAL A C 1
ATOM 2213 O O . VAL A 1 289 ? 6.737 -0.807 -13.938 1.00 97.25 289 VAL A O 1
ATOM 2216 N N . TYR A 1 290 ? 8.595 -0.742 -15.209 1.00 97.62 290 TYR A N 1
ATOM 2217 C CA . TYR A 1 290 ? 9.462 -1.473 -14.288 1.00 97.62 290 TYR A CA 1
ATOM 2218 C C . TYR A 1 290 ? 10.902 -0.966 -14.319 1.00 97.62 290 TYR A C 1
ATOM 2220 O O . TYR A 1 290 ? 11.299 -0.262 -15.244 1.00 97.62 290 TYR A O 1
ATOM 2228 N N . ALA A 1 291 ? 11.704 -1.389 -13.344 1.00 98.25 291 ALA A N 1
ATOM 2229 C CA . ALA A 1 291 ? 13.162 -1.330 -13.423 1.00 98.25 291 ALA A CA 1
ATOM 2230 C C . ALA A 1 291 ? 13.772 -2.644 -12.905 1.00 98.25 291 ALA A C 1
ATOM 2232 O O . ALA A 1 291 ? 13.287 -3.173 -11.900 1.00 98.25 291 ALA A O 1
ATOM 2233 N N . PRO A 1 292 ? 14.816 -3.195 -13.553 1.00 98.25 292 PRO A N 1
ATOM 2234 C CA . PRO A 1 292 ? 15.552 -4.336 -13.013 1.00 98.25 292 PRO A CA 1
ATOM 2235 C C . PRO A 1 292 ? 16.193 -3.995 -11.664 1.00 98.25 292 PRO A C 1
ATOM 2237 O O . PRO A 1 292 ? 16.743 -2.905 -11.492 1.00 98.25 292 PRO A O 1
ATOM 2240 N N . LEU A 1 293 ? 16.150 -4.920 -10.708 1.00 97.94 293 LEU A N 1
ATOM 2241 C CA . LEU A 1 293 ? 16.814 -4.758 -9.413 1.00 97.94 293 LEU A CA 1
ATOM 2242 C C . LEU A 1 293 ? 18.322 -4.534 -9.595 1.00 97.94 293 LEU A C 1
ATOM 2244 O O . LEU A 1 293 ? 18.944 -5.089 -10.500 1.00 97.94 293 LEU A O 1
ATOM 2248 N N . GLY A 1 294 ? 18.906 -3.703 -8.729 1.00 96.31 294 GLY A N 1
ATOM 2249 C CA . GLY A 1 294 ? 20.317 -3.307 -8.797 1.00 96.31 294 GLY A CA 1
ATOM 2250 C C . GLY A 1 294 ? 20.615 -2.157 -9.767 1.00 96.31 294 GLY A C 1
ATOM 2251 O O . GLY A 1 294 ? 21.759 -1.715 -9.850 1.00 96.31 294 GLY A O 1
ATOM 2252 N N . THR A 1 295 ? 19.612 -1.647 -10.485 1.00 98.00 295 THR A N 1
ATOM 2253 C CA . THR A 1 295 ? 19.741 -0.421 -11.288 1.00 98.00 295 THR A CA 1
ATOM 2254 C C . THR A 1 295 ? 19.530 0.825 -10.428 1.00 98.00 295 THR A C 1
ATOM 2256 O O . THR A 1 295 ? 18.869 0.775 -9.387 1.00 98.00 295 THR A O 1
ATOM 2259 N N . ALA A 1 296 ? 20.059 1.968 -10.873 1.00 97.56 296 ALA A N 1
ATOM 2260 C CA . ALA A 1 296 ? 19.859 3.241 -10.179 1.00 97.56 296 ALA A CA 1
ATOM 2261 C C . ALA A 1 296 ? 18.370 3.628 -10.124 1.00 97.56 296 ALA A C 1
ATOM 2263 O O . ALA A 1 296 ? 17.907 4.183 -9.131 1.00 97.56 296 ALA A O 1
ATOM 2264 N N . GLU A 1 297 ? 17.612 3.301 -11.171 1.00 98.06 297 GLU A N 1
ATOM 2265 C CA . GLU A 1 297 ? 16.174 3.528 -11.259 1.00 98.06 297 GLU A CA 1
ATOM 2266 C C . GLU A 1 297 ? 15.391 2.686 -10.243 1.00 98.06 297 GLU A C 1
ATOM 2268 O O . GLU A 1 297 ? 14.503 3.216 -9.576 1.00 98.06 297 GLU A O 1
ATOM 2273 N N . ALA A 1 298 ? 15.742 1.405 -10.075 1.00 98.31 298 ALA A N 1
ATOM 2274 C CA . ALA A 1 298 ? 15.112 0.554 -9.068 1.00 98.31 298 ALA A CA 1
ATOM 2275 C C . ALA A 1 298 ? 15.436 1.016 -7.641 1.00 98.31 298 ALA A C 1
ATOM 2277 O O . ALA A 1 298 ? 14.530 1.101 -6.816 1.00 98.31 298 ALA A O 1
ATOM 2278 N N . ASN A 1 299 ? 16.694 1.372 -7.363 1.00 98.44 299 ASN A N 1
ATOM 2279 C CA . ASN A 1 299 ? 17.099 1.874 -6.047 1.00 98.44 299 ASN A CA 1
ATOM 2280 C C . ASN A 1 299 ? 16.377 3.185 -5.705 1.00 98.44 299 ASN A C 1
ATOM 2282 O O . ASN A 1 299 ? 15.804 3.311 -4.629 1.00 98.44 299 ASN A O 1
ATOM 2286 N N . ALA A 1 300 ? 16.305 4.121 -6.658 1.00 98.06 300 ALA A N 1
ATOM 2287 C CA . ALA A 1 300 ? 15.591 5.381 -6.471 1.00 98.06 300 ALA A CA 1
ATOM 2288 C C . ALA A 1 300 ? 14.079 5.194 -6.262 1.00 98.06 300 ALA A C 1
ATOM 2290 O O . ALA A 1 300 ? 13.461 6.010 -5.580 1.00 98.06 300 ALA A O 1
ATOM 2291 N N . TYR A 1 301 ? 13.471 4.169 -6.869 1.00 98.19 301 TYR A N 1
ATOM 2292 C CA . TYR A 1 301 ? 12.081 3.807 -6.598 1.00 98.19 301 TYR A CA 1
ATOM 2293 C C . TYR A 1 301 ? 11.912 3.251 -5.183 1.00 98.19 301 TYR A C 1
ATOM 2295 O O . TYR A 1 301 ? 11.023 3.703 -4.469 1.00 98.19 301 TYR A O 1
ATOM 2303 N N . LEU A 1 302 ? 12.762 2.303 -4.777 1.00 98.19 302 LEU A N 1
ATOM 2304 C CA . LEU A 1 302 ? 12.706 1.695 -3.447 1.00 98.19 302 LEU A CA 1
ATOM 2305 C C . LEU A 1 302 ? 12.889 2.742 -2.342 1.00 98.19 302 LEU A C 1
ATOM 2307 O O . LEU A 1 302 ? 12.134 2.724 -1.378 1.00 98.19 302 LEU A O 1
ATOM 2311 N N . ASP A 1 303 ? 13.809 3.693 -2.523 1.00 98.25 303 ASP A N 1
ATOM 2312 C CA . ASP A 1 303 ? 14.025 4.792 -1.573 1.00 98.25 303 ASP A CA 1
ATOM 2313 C C . ASP A 1 303 ? 12.849 5.781 -1.510 1.00 98.25 303 ASP A C 1
ATOM 2315 O O . ASP A 1 303 ? 12.612 6.379 -0.469 1.00 98.25 303 ASP A O 1
ATOM 2319 N N . ASP A 1 304 ? 12.121 5.993 -2.614 1.00 97.75 304 ASP A N 1
ATOM 2320 C CA . ASP A 1 304 ? 10.939 6.870 -2.633 1.00 97.75 304 ASP A CA 1
ATOM 2321 C C . ASP A 1 304 ? 9.666 6.163 -2.135 1.00 97.75 304 ASP A C 1
ATOM 2323 O O . ASP A 1 304 ? 8.695 6.828 -1.770 1.00 97.75 304 ASP A O 1
ATOM 2327 N N . MET A 1 305 ? 9.635 4.831 -2.211 1.00 97.56 305 MET A N 1
ATOM 2328 C CA . MET A 1 305 ? 8.525 3.995 -1.759 1.00 97.56 305 MET A CA 1
ATOM 2329 C C . MET A 1 305 ? 8.584 3.736 -0.251 1.00 97.56 305 MET A C 1
ATOM 2331 O O . MET A 1 305 ? 7.530 3.683 0.383 1.00 97.56 305 MET A O 1
ATOM 2335 N N . ALA A 1 306 ? 9.791 3.531 0.282 1.00 95.69 306 ALA A N 1
ATOM 2336 C CA . ALA A 1 306 ? 10.047 3.330 1.705 1.00 95.69 306 ALA A CA 1
ATOM 2337 C C . ALA A 1 306 ? 9.663 4.562 2.538 1.00 95.69 306 ALA A C 1
ATOM 2339 O O . ALA A 1 306 ? 9.090 4.340 3.626 1.00 95.69 306 ALA A O 1
#

Foldseek 3Di:
DDFDWADPDQQWIWTDAPDPPADTAIEGGGPVLVVPEDPQQSLLQRLLSPDPQWRYKYAYSPWYHFQSHTARMDTDGPWKDWLGNCDLQQAFDKDKFFDPAFLVVQPDPVSVVVVVVVLQQAAFEEADPSLQDHVNHDQFFLVLLLVCLLFALAPVNCVSRVHHSVVLVVDDCRTDAAPVRHSVLLNVLVVVCVVVCLVVPCSRVLRSSPRYQYDDPWDKDKDFDAQDPDPVSVVVCVVVVNDHRTIMIMGGHGSGVQSNSLSVVLLVVQLVVCVVVVHAARVNRSRGGMDTPPDPSRRSNRSSSD

Nearest PDB structures (foldseek):
  4dwr-assembly3_C  TM=8.027E-01  e=1.705E-17  Pyrococcus horikoshii
  7p3b-assembly2_B  TM=8.110E-01  e=1.893E-15  Homo sapiens
  8orj-assembly1_A  TM=7.870E-01  e=1.100E-15  Homo sapiens
  8btt-assembly2_B  TM=7.825E-01  e=5.526E-13  Homo sapiens
  8btt-assembly1_A  TM=7.625E-01  e=2.844E-13  Homo sapiens

pLDDT: mean 94.17, std 6.03, range [54.41, 98.56]

Secondary structure (DSSP, 8-state):
-----EE-SSSEEEE--SSTTSPPEEEE--HHHHTT--HHHHHHHHHHHTSTT--EEEEEEEEE--SSS-EEEEEE-SSEE-STTT-SSTT-EEEEEEEEEEGGGG-SHHHHHHHHHHHHTTS--SSGGGGS--TT-----HHHHHHHHHHSS-HHHHHHTT--GGGGGGSTT-S---TTS-SHHHHHHHHHHHHTTTTTT-HHHHHTTTT---SSS-EEEEEE----SSHHHHHHHHHHT--TTEEEEEEEE--HHHHHHHHHHHHHHHHHHHHHHT-PPGGG-TT---EETTSHHHHHHHHHH-

Sequence (306 aa):
MVHEIISTGEATAILPTERSSTKPITVIGTEAIRSTFDDGCLRQAVNSRMAPGVTDLVLNPDAHCGYGAPVGCVMVSPTHIYPGPVGVDIKCSMSLLQLDLPADQIVDRPTRRAIINAICERTPTGAGRGQRHARKSRPVGSMLGQQVMIEGASEDVCHQLGIPPEWAQRCEDAWHKGHDNTRDALAVRLEQHLKDGYFRNKFEGKMAQLGSYGGGNHFGECEVVHVEDNDRAKDTAEVFGLRDQRVAFLSHCGSRGIGHNLASGQFKSLQRMFERWDIPLPGNDRELVYAPLGTAEANAYLDDMA